Protein AF-A0A3T0KT95-F1 (afdb_monomer)

Foldseek 3Di:
DDDDDDDDDDDPPDPDDDPVVFWDDDPNFIWGQAPQPRDTHGLDPVFFDADPVPPPSRTDSHTPLSVLVVVVVVLPDPVCVVVVVVVVVVVVVVVVVVVVVVVCCVPDPVNVVVVVVVVVVCCVVCVVVVVVVVVVVVQQAAPEDPQLVVVQCVLLVCAALQQGHHQVRLCVSPVDGWDFAQQAASDHRYSLRTHTHRPSVSVSCPNPHNPRRADPVHPRHDPVSVVSNVCCNPPDSVVRDDPPDD

Secondary structure (DSSP, 8-state):
------------------GGGTEEEETTEEEEE-TTT--EEESSTTTEEE-TT-TTTSEEEEEHHHHHHHHHHHHH-GGGHHHHHHHHHHHHHHHHHHHHHHHHHHH-HHHHHHHHHHHHHHHHHTHHHHHHHHHHHHTT-----HHHHHHHHHHTTTB-TTT--BHHHHHHHHSS--EEEESSTT--SSGGGEEEE-HHHHHHHTTS-HHHHSSTTSTT--HHHHHHHHHHHHTGGGGTS-----

Organism: NCBI:txid228899

Solvent-accessible surface area (backbone atoms only — not comparable to full-atom values): 14298 Å² total; per-residue (Å²): 136,83,85,80,81,82,80,82,76,90,70,82,76,75,81,78,76,63,67,72,81,43,38,49,72,58,98,87,41,60,25,29,43,18,78,78,78,72,46,78,39,59,72,39,83,84,42,27,46,79,25,87,86,36,84,86,82,36,40,47,63,39,35,42,66,60,52,49,50,51,55,52,54,57,70,69,42,73,88,45,51,68,54,54,54,49,52,52,52,52,48,56,52,49,50,53,51,51,49,52,52,50,49,53,49,71,74,34,62,70,59,44,52,50,51,50,52,51,52,50,51,48,53,70,77,37,50,68,62,49,51,54,50,50,51,62,50,55,74,66,47,65,70,56,52,72,67,46,49,50,53,52,30,55,75,45,71,44,15,16,51,66,73,58,50,38,38,66,60,32,25,74,75,69,74,42,64,59,38,86,32,56,48,49,58,94,53,61,47,36,63,59,26,48,45,39,20,32,70,65,58,47,62,66,38,59,75,47,44,45,75,77,52,64,32,91,88,32,94,59,53,46,70,70,38,51,51,52,52,51,44,35,50,76,54,55,42,66,79,61,52,76,84,76,79,129

Nearest PDB structures (foldseek):
  7enh-assembly1_A  TM=5.361E-01  e=6.778E-03  Staphylococcus aureus
  8fmh-assembly1_B  TM=5.821E-01  e=1.406E-01  Pseudomonas syringae
  8fm1-assembly3_E  TM=5.834E-01  e=1.917E-01  Pseudomonas syringae
  8fm1-assembly5_J  TM=6.024E-01  e=2.169E-01  Pseudomonas syringae
  8fm1-assembly2_C  TM=5.345E-01  e=5.488E-01  Pseudomonas syringae

Sequence (246 aa):
MVIVCDIKTKKEKKFKFPYENNHKYICGVEHKLCSDCNEWLLMTDEFYYKNSANRVDGYNPYCKECTIRRSATYVRKPENWKRKLELKRMRKNRDKSNEYLRKRKAENEELREYIKEYNKNYRKNNKDKIKIYNNNRMQKNHDITTQEWNSCKSYFNHSCAYCGISEVEAKDLYGQNLHREHVIPEGRNDLKNCVPACRMCNSLKNRIPFNTWYNPNNPIFSEERYLMIYKWLRFDVKKFMKKKKK

pLDDT: mean 85.16, std 15.32, range [30.83, 98.44]

Radius of gyration: 24.59 Å; Cα contacts (8 Å, |Δi|>4): 229; chains: 1; bounding box: 94×50×59 Å

Mean predicted aligned error: 14.44 Å

InterPro domains:
  IPR002711 HNH endonuclease [PF01844] (160-206)
  IPR003615 HNH nuclease [SM00507] (147-203)
  IPR003615 HNH nuclease [cd00085] (156-205)

Structure (mmCIF, N/CA/C/O backbone):
data_AF-A0A3T0KT95-F1
#
_entry.id   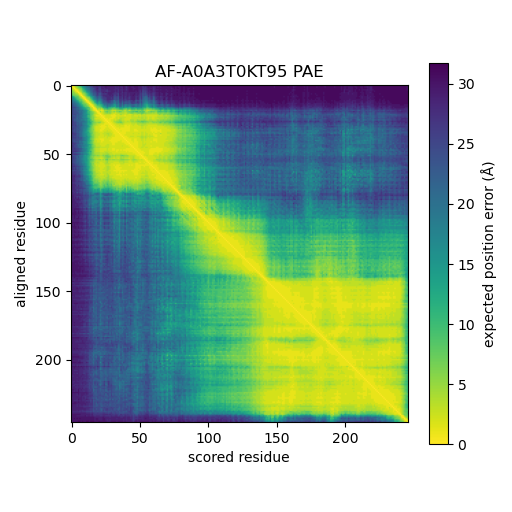AF-A0A3T0KT95-F1
#
loop_
_atom_site.group_PDB
_atom_site.id
_atom_site.type_symbol
_atom_site.label_atom_id
_atom_site.label_alt_id
_atom_site.label_comp_id
_atom_site.label_asym_id
_atom_site.label_entity_id
_atom_site.label_seq_id
_atom_site.pdbx_PDB_ins_code
_atom_site.Cartn_x
_atom_site.Cartn_y
_atom_site.Cartn_z
_atom_site.occupancy
_atom_site.B_iso_or_equiv
_atom_site.auth_seq_id
_atom_site.auth_comp_id
_atom_site.auth_asym_id
_atom_site.auth_atom_id
_atom_site.pdbx_PDB_model_num
ATOM 1 N N . MET A 1 1 ? 66.563 -21.132 12.196 1.00 37.19 1 MET A N 1
ATOM 2 C CA . MET A 1 1 ? 65.502 -21.284 11.176 1.00 37.19 1 MET A CA 1
ATOM 3 C C . MET A 1 1 ? 64.264 -20.567 11.686 1.00 37.19 1 MET A C 1
ATOM 5 O O . MET A 1 1 ? 63.595 -21.090 12.564 1.00 37.19 1 MET A O 1
ATOM 9 N N . VAL A 1 2 ? 64.018 -19.339 11.228 1.00 30.83 2 VAL A N 1
ATOM 10 C CA . VAL A 1 2 ? 62.797 -18.596 11.573 1.00 30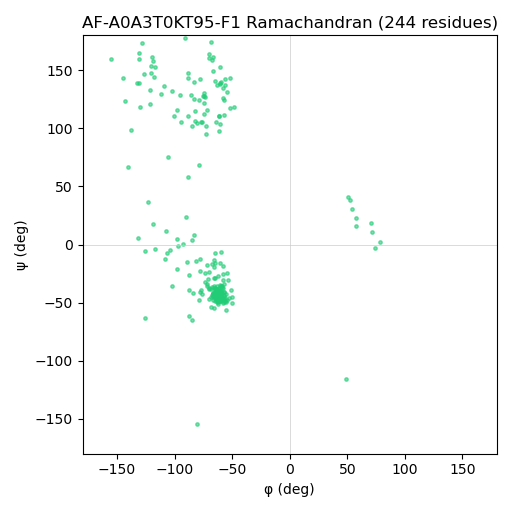.83 2 VAL A CA 1
ATOM 11 C C . VAL A 1 2 ? 61.854 -18.736 10.388 1.00 30.83 2 VAL A C 1
ATOM 13 O O . VAL A 1 2 ? 62.143 -18.240 9.303 1.00 30.83 2 VAL A O 1
ATOM 16 N N . ILE A 1 3 ? 60.771 -19.483 10.583 1.00 36.75 3 ILE A N 1
ATOM 17 C CA . ILE A 1 3 ? 59.693 -19.619 9.605 1.00 36.75 3 ILE A CA 1
ATOM 18 C C . ILE A 1 3 ? 58.883 -18.323 9.672 1.00 36.75 3 ILE A C 1
ATOM 20 O O . ILE A 1 3 ? 58.154 -18.090 10.634 1.00 36.75 3 ILE A O 1
ATOM 24 N N . VAL A 1 4 ? 59.038 -17.465 8.665 1.00 35.72 4 VAL A N 1
ATOM 25 C CA . VAL A 1 4 ? 58.174 -16.297 8.480 1.00 35.72 4 VAL A CA 1
ATOM 26 C C . VAL A 1 4 ? 56.913 -16.776 7.766 1.00 35.72 4 VAL A C 1
ATOM 28 O O . VAL A 1 4 ? 56.964 -17.287 6.650 1.00 35.72 4 VAL A O 1
ATOM 31 N N . CYS A 1 5 ? 55.783 -16.678 8.460 1.00 32.28 5 CYS A N 1
ATOM 32 C CA . CYS A 1 5 ? 54.467 -17.050 7.963 1.00 32.28 5 CYS A CA 1
ATOM 33 C C . CYS A 1 5 ? 53.879 -15.860 7.186 1.00 32.28 5 CYS A C 1
ATOM 35 O O . CYS A 1 5 ? 53.421 -14.891 7.792 1.00 32.28 5 CYS A O 1
ATOM 37 N N . ASP A 1 6 ? 53.915 -15.916 5.852 1.00 33.84 6 ASP A N 1
ATOM 38 C CA . ASP A 1 6 ? 53.315 -14.891 4.992 1.00 33.84 6 ASP A CA 1
ATOM 39 C C . ASP A 1 6 ? 51.789 -15.055 4.920 1.00 33.84 6 ASP A C 1
ATOM 41 O O . ASP A 1 6 ? 51.237 -15.933 4.248 1.00 33.84 6 ASP A O 1
ATOM 45 N N . ILE A 1 7 ? 51.087 -14.159 5.614 1.00 41.44 7 ILE A N 1
ATOM 46 C CA . ILE A 1 7 ? 49.633 -14.003 5.560 1.00 41.44 7 ILE A CA 1
ATOM 47 C C . ILE A 1 7 ? 49.268 -13.369 4.209 1.00 41.44 7 ILE A C 1
ATOM 49 O O . ILE A 1 7 ? 49.258 -12.147 4.049 1.00 41.44 7 ILE A O 1
ATOM 53 N N . LYS A 1 8 ? 48.927 -14.198 3.214 1.00 35.97 8 LYS A N 1
ATOM 54 C CA . LYS A 1 8 ? 48.345 -13.730 1.944 1.00 35.97 8 LYS A CA 1
ATOM 55 C C . LYS A 1 8 ? 46.982 -13.080 2.207 1.00 35.97 8 LYS A C 1
ATOM 57 O O . LYS A 1 8 ? 45.979 -13.750 2.458 1.00 35.97 8 LYS A O 1
ATOM 62 N N . THR A 1 9 ? 46.936 -11.752 2.148 1.00 39.34 9 THR A N 1
ATOM 63 C CA . THR A 1 9 ? 45.710 -10.965 2.294 1.00 39.34 9 THR A CA 1
ATOM 64 C C . THR A 1 9 ? 44.811 -11.121 1.061 1.00 39.34 9 THR A C 1
ATOM 66 O O . THR A 1 9 ? 45.133 -10.706 -0.049 1.00 39.34 9 THR A O 1
ATOM 69 N N . LYS A 1 10 ? 43.627 -11.708 1.267 1.00 42.75 10 LYS A N 1
ATOM 70 C CA . LYS A 1 10 ? 42.508 -11.726 0.311 1.00 42.75 10 LYS A CA 1
ATOM 71 C C . LYS A 1 10 ? 42.035 -10.294 0.016 1.00 42.75 10 LYS A C 1
ATOM 73 O O . LYS A 1 10 ? 41.218 -9.744 0.752 1.00 42.75 10 LYS A O 1
ATOM 78 N N . LYS A 1 11 ? 42.487 -9.708 -1.091 1.00 40.53 11 LYS A N 1
ATOM 79 C CA . LYS A 1 11 ? 41.783 -8.630 -1.807 1.00 40.53 11 LYS A CA 1
ATOM 80 C C . LYS A 1 11 ? 41.930 -8.839 -3.312 1.00 40.53 11 LYS A C 1
ATOM 82 O O . LYS A 1 11 ? 42.544 -8.042 -4.014 1.00 40.53 11 LYS A O 1
ATOM 87 N N . GLU A 1 12 ? 41.321 -9.906 -3.821 1.00 37.31 12 GLU A N 1
ATOM 88 C CA . GLU A 1 12 ? 40.965 -9.946 -5.237 1.00 37.31 12 GLU A CA 1
ATOM 89 C C . GLU A 1 12 ? 39.981 -8.798 -5.497 1.00 37.31 12 GLU A C 1
ATOM 91 O O . GLU A 1 12 ? 38.864 -8.757 -4.971 1.00 37.31 12 GLU A O 1
ATOM 96 N N . LYS A 1 13 ? 40.449 -7.790 -6.238 1.00 41.75 13 LYS A N 1
ATOM 97 C CA . LYS A 1 13 ? 39.637 -6.673 -6.717 1.00 41.75 13 LYS A CA 1
ATOM 98 C C . LYS A 1 13 ? 38.486 -7.265 -7.531 1.00 41.75 13 LYS A C 1
ATOM 100 O O . LYS A 1 13 ? 38.716 -7.792 -8.613 1.00 41.75 13 LYS A O 1
ATOM 105 N N . LYS A 1 14 ? 37.249 -7.171 -7.026 1.00 39.94 14 LYS A N 1
ATOM 106 C CA . LYS A 1 14 ? 36.047 -7.460 -7.823 1.00 39.94 14 LYS A CA 1
ATOM 107 C C . LYS A 1 14 ? 36.135 -6.639 -9.110 1.00 39.94 14 LYS A C 1
ATOM 109 O O . LYS A 1 14 ? 36.179 -5.410 -9.029 1.00 39.94 14 LYS A O 1
ATOM 114 N N . PHE A 1 15 ? 36.198 -7.311 -10.258 1.00 42.47 15 PHE A N 1
ATOM 115 C CA . PHE A 1 15 ? 36.119 -6.687 -11.577 1.00 42.47 15 PHE A CA 1
ATOM 116 C C . PHE A 1 15 ? 34.920 -5.726 -11.582 1.00 42.47 15 PHE A C 1
ATOM 118 O O . PHE A 1 15 ? 33.787 -6.138 -11.324 1.00 42.47 15 PHE A O 1
ATOM 125 N N . LYS A 1 16 ? 35.169 -4.427 -11.781 1.00 53.88 16 LYS A N 1
ATOM 126 C CA . LYS A 1 16 ? 34.092 -3.452 -11.965 1.00 53.88 16 LYS A CA 1
ATOM 127 C C . LYS A 1 16 ? 33.547 -3.674 -13.370 1.00 53.88 16 LYS A C 1
ATOM 129 O O . LYS A 1 16 ? 34.268 -3.451 -14.336 1.00 53.88 16 LYS A O 1
ATOM 134 N N . PHE A 1 17 ? 32.312 -4.152 -13.472 1.00 59.00 17 PHE A N 1
ATOM 135 C CA . PHE A 1 17 ? 31.610 -4.188 -14.751 1.00 59.00 17 PHE A CA 1
ATOM 136 C C . PHE A 1 17 ? 31.479 -2.752 -15.303 1.00 59.00 17 PHE A C 1
ATOM 138 O O . PHE A 1 17 ? 31.249 -1.840 -14.500 1.00 59.00 17 PHE A O 1
ATOM 145 N N . PRO A 1 18 ? 31.646 -2.542 -16.622 1.00 76.12 18 PRO A N 1
ATOM 146 C CA . PRO A 1 18 ? 31.421 -1.251 -17.276 1.00 76.12 18 PRO A CA 1
ATOM 147 C C . PRO A 1 18 ? 30.040 -0.665 -16.946 1.00 76.12 18 PRO A C 1
ATOM 149 O O . PRO A 1 18 ? 29.068 -1.415 -16.817 1.00 76.12 18 PRO A O 1
ATOM 152 N N . TYR A 1 19 ? 29.955 0.661 -16.798 1.00 79.12 19 TYR A N 1
ATOM 153 C CA . TYR A 1 19 ? 28.707 1.372 -16.467 1.00 79.12 19 TYR A CA 1
ATOM 154 C C . TYR A 1 19 ? 27.637 1.147 -17.543 1.00 79.12 19 TYR A C 1
ATOM 156 O O . TYR A 1 19 ? 26.456 0.979 -17.253 1.00 79.12 19 TYR A O 1
ATOM 164 N N . GLU A 1 20 ? 28.087 1.045 -18.787 1.00 82.19 20 GLU A N 1
ATOM 165 C CA . GLU A 1 20 ? 27.304 0.873 -20.005 1.00 82.19 20 GLU A CA 1
ATOM 166 C C . GLU A 1 20 ? 26.578 -0.481 -20.053 1.00 82.19 20 GLU A C 1
ATOM 168 O O . GLU A 1 20 ? 25.589 -0.640 -20.766 1.00 82.19 20 GLU A O 1
ATOM 173 N N . ASN A 1 21 ? 27.017 -1.466 -19.262 1.00 84.25 21 ASN A N 1
ATOM 174 C CA . ASN A 1 21 ? 26.390 -2.789 -19.236 1.00 84.25 21 ASN A CA 1
ATOM 175 C C . ASN A 1 21 ? 25.039 -2.790 -18.517 1.00 84.25 21 ASN A C 1
ATOM 177 O O . ASN A 1 21 ? 24.215 -3.676 -18.741 1.00 84.25 21 ASN A O 1
ATOM 181 N N . ASN A 1 22 ? 24.821 -1.837 -17.613 1.00 88.00 22 ASN A N 1
ATOM 182 C CA . ASN A 1 22 ? 23.596 -1.742 -16.829 1.00 88.00 22 ASN A CA 1
ATOM 183 C C . ASN A 1 22 ? 22.988 -0.337 -16.808 1.00 88.00 22 ASN A C 1
ATOM 185 O O . ASN A 1 22 ? 21.980 -0.164 -16.127 1.00 88.00 22 ASN A O 1
ATOM 189 N N . HIS A 1 23 ? 23.531 0.616 -17.570 1.00 93.56 23 HIS A N 1
ATOM 190 C CA . HIS A 1 23 ? 22.981 1.959 -17.755 1.00 93.56 23 HIS A CA 1
ATOM 191 C C . HIS A 1 23 ? 22.955 2.338 -19.236 1.00 93.56 23 HIS A C 1
ATOM 193 O O . HIS A 1 23 ? 23.900 2.058 -19.970 1.00 93.56 23 HIS A O 1
ATOM 199 N N . LYS A 1 24 ? 21.874 2.983 -19.685 1.00 92.31 24 LYS A N 1
ATOM 200 C CA . LYS A 1 24 ? 21.757 3.515 -21.051 1.00 92.31 24 LYS A CA 1
ATOM 201 C C . LYS A 1 24 ? 20.765 4.669 -21.126 1.00 92.31 24 LYS A C 1
ATOM 203 O O . LYS A 1 24 ? 19.860 4.763 -20.301 1.00 92.31 24 LYS A O 1
ATOM 208 N N . TYR A 1 25 ? 20.875 5.493 -22.163 1.00 90.44 25 TYR A N 1
ATOM 209 C CA . TYR A 1 25 ? 19.890 6.533 -22.461 1.00 90.44 25 TYR A CA 1
ATOM 210 C C . TYR A 1 25 ? 18.870 6.033 -23.487 1.00 90.44 25 TYR A C 1
ATOM 212 O O . TYR A 1 25 ? 19.239 5.540 -24.550 1.00 90.44 25 TYR A O 1
ATOM 220 N N . ILE A 1 26 ? 17.582 6.180 -23.179 1.00 84.31 26 ILE A N 1
ATOM 221 C CA . ILE A 1 26 ? 16.471 5.919 -24.104 1.00 84.31 26 ILE A CA 1
ATOM 222 C C . ILE A 1 26 ? 15.685 7.221 -24.214 1.00 84.31 26 ILE A C 1
ATOM 224 O O . ILE A 1 26 ? 15.231 7.750 -23.200 1.00 84.31 26 ILE A O 1
ATOM 228 N N . CYS A 1 27 ? 15.572 7.767 -25.428 1.00 81.56 27 CYS A N 1
ATOM 229 C CA . CYS A 1 27 ? 14.906 9.053 -25.681 1.00 81.56 27 CYS A CA 1
ATOM 230 C C . CYS A 1 27 ? 15.436 10.201 -24.793 1.00 81.56 27 CYS A C 1
ATOM 232 O O . CYS A 1 27 ? 14.670 11.029 -24.314 1.00 81.56 27 CYS A O 1
ATOM 234 N N . GLY A 1 28 ? 16.750 10.223 -24.539 1.00 83.44 28 GLY A N 1
ATOM 235 C CA . GLY A 1 28 ? 17.401 11.246 -23.711 1.00 83.44 28 GLY A CA 1
ATOM 236 C C . GLY A 1 28 ? 17.241 11.060 -22.199 1.00 83.44 28 GLY A C 1
ATOM 237 O O . GLY A 1 28 ? 17.760 11.872 -21.440 1.00 83.44 28 GLY A O 1
ATOM 238 N N . VAL A 1 29 ? 16.576 9.994 -21.743 1.00 89.38 29 VAL A N 1
ATOM 239 C CA . VAL A 1 29 ? 16.392 9.708 -20.315 1.00 89.38 29 VAL A CA 1
ATOM 240 C C . VAL A 1 29 ? 17.218 8.499 -19.895 1.00 89.38 29 VAL A C 1
ATOM 242 O O . VAL A 1 29 ? 17.257 7.479 -20.588 1.00 89.38 29 VAL A O 1
ATOM 245 N N . GLU A 1 30 ? 17.878 8.605 -18.746 1.00 93.56 30 GLU A N 1
ATOM 246 C CA . GLU A 1 30 ? 18.738 7.554 -18.211 1.00 93.56 30 GLU A CA 1
ATOM 247 C C . GLU A 1 30 ? 17.919 6.390 -17.630 1.00 93.56 30 GLU A C 1
ATOM 249 O O . GLU A 1 30 ? 17.025 6.562 -16.794 1.00 93.56 30 GLU A O 1
ATOM 254 N N . HIS A 1 31 ? 18.240 5.185 -18.087 1.00 94.81 31 HIS A N 1
ATOM 255 C CA . HIS A 1 31 ? 17.639 3.930 -17.668 1.00 94.81 31 HIS A CA 1
ATOM 256 C C . HIS A 1 31 ? 18.707 3.013 -17.088 1.00 94.81 31 HIS A C 1
ATOM 258 O O . HIS A 1 31 ? 19.844 2.983 -17.556 1.00 94.81 31 HIS A O 1
ATOM 264 N N . LYS A 1 32 ? 18.301 2.207 -16.112 1.00 94.38 32 LYS A N 1
ATOM 265 C CA . LYS A 1 32 ? 19.117 1.192 -15.463 1.00 94.38 32 LYS A CA 1
ATOM 266 C C . LYS A 1 32 ? 18.514 -0.193 -15.690 1.00 94.38 32 LYS A C 1
ATOM 268 O O . LYS A 1 32 ? 17.295 -0.348 -15.721 1.00 94.38 32 LYS A O 1
ATOM 273 N N . LEU A 1 33 ? 19.359 -1.206 -15.844 1.00 95.25 33 LEU A N 1
ATOM 274 C CA . LEU A 1 33 ? 18.948 -2.604 -15.948 1.00 95.25 33 LEU A CA 1
ATOM 275 C C . LEU A 1 33 ? 18.731 -3.190 -14.550 1.00 95.25 33 LEU A C 1
ATOM 277 O O . LEU A 1 33 ? 19.616 -3.145 -13.694 1.00 95.25 33 LEU A O 1
ATOM 281 N N . CYS A 1 34 ? 17.554 -3.754 -14.295 1.00 95.19 34 CYS A N 1
ATOM 282 C CA . CYS A 1 34 ? 17.289 -4.487 -13.060 1.00 95.19 34 CYS A CA 1
ATOM 283 C C . CYS A 1 34 ? 17.976 -5.862 -13.076 1.00 95.19 34 CYS A C 1
ATOM 285 O O . CYS A 1 34 ? 17.632 -6.701 -13.899 1.00 95.19 34 CYS A O 1
ATOM 287 N N . SER A 1 35 ? 18.845 -6.152 -12.103 1.00 93.31 35 SER A N 1
ATOM 288 C CA . SER A 1 35 ? 19.554 -7.444 -12.002 1.00 93.31 35 SER A CA 1
ATOM 289 C C . SER A 1 35 ? 18.662 -8.662 -11.725 1.00 93.31 35 SER A C 1
ATOM 291 O O . SER A 1 35 ? 19.134 -9.791 -11.791 1.00 93.31 35 SER A O 1
ATOM 293 N N . ASP A 1 36 ? 17.405 -8.440 -11.331 1.00 91.44 36 ASP A N 1
ATOM 294 C CA . ASP A 1 36 ? 16.480 -9.506 -10.926 1.00 91.44 36 ASP A CA 1
ATOM 295 C C . ASP A 1 36 ? 15.458 -9.859 -12.017 1.00 91.44 36 ASP A C 1
ATOM 297 O O . ASP A 1 36 ? 15.021 -11.005 -12.089 1.00 91.44 36 ASP A O 1
ATOM 301 N N . CYS A 1 37 ? 14.993 -8.877 -12.796 1.00 92.12 37 CYS A N 1
ATOM 302 C CA . CYS A 1 37 ? 14.003 -9.094 -13.862 1.00 92.12 37 CYS A CA 1
ATOM 303 C C . CYS A 1 37 ? 14.530 -8.762 -15.258 1.00 92.12 37 CYS A C 1
ATOM 305 O O . CYS A 1 37 ? 13.815 -8.994 -16.218 1.00 92.12 37 CYS A O 1
ATOM 307 N N . ASN A 1 38 ? 15.756 -8.243 -15.370 1.00 92.75 38 ASN A N 1
ATOM 308 C CA . ASN A 1 38 ? 16.403 -7.863 -16.626 1.00 92.75 38 ASN A CA 1
ATOM 309 C C . ASN A 1 38 ? 15.632 -6.823 -17.460 1.00 92.75 38 ASN A C 1
ATOM 311 O O . ASN A 1 38 ? 15.870 -6.683 -18.655 1.00 92.75 38 ASN A O 1
ATOM 315 N N . GLU A 1 39 ? 14.763 -6.043 -16.813 1.00 93.44 39 GLU A N 1
ATOM 316 C CA . GLU A 1 39 ? 14.052 -4.922 -17.433 1.00 93.44 39 GLU A CA 1
ATOM 317 C C . GLU A 1 39 ? 14.853 -3.620 -17.331 1.00 93.44 39 GLU A C 1
ATOM 319 O O . GLU A 1 39 ? 15.487 -3.347 -16.303 1.00 93.44 39 GLU A O 1
ATOM 324 N N . TRP A 1 40 ? 14.782 -2.801 -18.384 1.00 94.19 40 TRP A N 1
ATOM 325 C CA . TRP A 1 40 ? 15.350 -1.452 -18.424 1.00 94.19 40 TRP A CA 1
ATOM 326 C C . TRP A 1 40 ? 14.330 -0.441 -17.903 1.00 94.19 40 TRP A C 1
ATOM 328 O O . TRP A 1 40 ? 13.329 -0.165 -18.558 1.00 94.19 40 TRP A O 1
ATOM 338 N N . LEU A 1 41 ? 14.589 0.128 -16.728 1.00 93.25 41 LEU A N 1
ATOM 339 C CA . LEU A 1 41 ? 13.674 1.038 -16.040 1.00 93.25 41 LEU A CA 1
ATOM 340 C C . LEU A 1 41 ? 14.332 2.395 -15.823 1.00 93.25 41 LEU A C 1
ATOM 342 O O . LEU A 1 41 ? 15.552 2.484 -15.705 1.00 93.25 41 LEU A O 1
ATOM 346 N N . LEU A 1 42 ? 13.526 3.450 -15.725 1.00 94.50 42 LEU A N 1
ATOM 347 C CA . LEU A 1 42 ? 14.018 4.796 -15.433 1.00 94.50 42 LEU A CA 1
ATOM 348 C C . LEU A 1 42 ? 14.852 4.801 -14.146 1.00 94.50 42 LEU A C 1
ATOM 350 O O . LEU A 1 42 ? 14.414 4.279 -13.115 1.00 94.50 42 LEU A O 1
ATOM 354 N N . MET A 1 43 ? 16.046 5.402 -14.187 1.00 93.38 43 MET A N 1
ATOM 355 C CA . MET A 1 43 ? 16.936 5.462 -13.024 1.00 93.38 43 MET A CA 1
ATOM 356 C C . MET A 1 43 ? 16.496 6.554 -12.039 1.00 93.38 43 MET A C 1
ATOM 358 O O . MET A 1 43 ? 17.148 7.578 -11.852 1.00 93.38 43 MET A O 1
ATOM 362 N N . THR A 1 44 ? 15.350 6.340 -11.398 1.00 92.81 44 THR A N 1
ATOM 363 C CA . THR A 1 44 ? 14.752 7.301 -10.470 1.00 92.81 44 THR A CA 1
ATOM 364 C C . THR A 1 44 ? 14.344 6.646 -9.157 1.00 92.81 44 THR A C 1
ATOM 366 O O . THR A 1 44 ? 14.171 5.427 -9.045 1.00 92.81 44 THR A O 1
ATOM 369 N N . ASP A 1 45 ? 14.090 7.498 -8.164 1.00 90.44 45 ASP A N 1
ATOM 370 C CA . ASP A 1 45 ? 13.473 7.135 -6.889 1.00 90.44 45 ASP A CA 1
ATOM 371 C C . ASP A 1 45 ? 12.074 6.522 -7.041 1.00 90.44 45 ASP A C 1
ATOM 373 O O . ASP A 1 45 ? 11.507 6.078 -6.046 1.00 90.44 45 ASP A O 1
ATOM 377 N N . GLU A 1 46 ? 11.483 6.481 -8.233 1.00 89.44 46 GLU A N 1
ATOM 378 C CA . GLU A 1 46 ? 10.236 5.765 -8.489 1.00 89.44 46 GLU A CA 1
ATOM 379 C C . GLU A 1 46 ? 10.485 4.259 -8.643 1.00 89.44 46 GLU A C 1
ATOM 381 O O . GLU A 1 46 ? 9.850 3.462 -7.947 1.00 89.44 46 GLU A O 1
ATOM 386 N N . PHE A 1 47 ? 11.480 3.876 -9.452 1.00 92.56 47 PHE A N 1
ATOM 387 C CA . PHE A 1 47 ? 11.746 2.484 -9.837 1.00 92.56 47 PHE A CA 1
ATOM 388 C C . PHE A 1 47 ? 12.840 1.801 -9.014 1.00 92.56 47 PHE A C 1
ATOM 390 O O . PHE A 1 47 ? 12.833 0.572 -8.909 1.00 92.56 47 PHE A O 1
ATOM 397 N N . TYR A 1 48 ? 13.735 2.556 -8.366 1.00 95.81 48 TYR A N 1
ATOM 398 C CA . TYR A 1 48 ? 14.839 2.012 -7.568 1.00 95.81 48 TYR A CA 1
ATOM 399 C C . TYR A 1 48 ? 14.866 2.574 -6.142 1.00 95.81 48 TYR A C 1
ATOM 401 O O . TYR A 1 48 ? 14.487 3.712 -5.875 1.00 95.81 48 TYR A O 1
ATOM 409 N N . TYR A 1 49 ? 15.294 1.753 -5.179 1.00 94.50 49 TYR A N 1
ATOM 410 C CA . TYR A 1 49 ? 15.600 2.231 -3.826 1.00 94.50 49 TYR A CA 1
ATOM 411 C C . TYR A 1 49 ? 17.018 2.796 -3.781 1.00 94.50 49 TYR A C 1
ATOM 413 O O . TYR A 1 49 ? 17.931 2.178 -4.334 1.00 94.50 49 TYR A O 1
ATOM 421 N N . LYS A 1 50 ? 17.210 3.912 -3.068 1.00 94.38 50 LYS A N 1
ATOM 422 C CA . LYS A 1 50 ? 18.549 4.437 -2.783 1.00 94.38 50 LYS A CA 1
ATOM 423 C C . LYS A 1 50 ? 19.366 3.427 -1.990 1.00 94.38 50 LYS A C 1
ATOM 425 O O . LYS A 1 50 ? 18.875 2.809 -1.045 1.00 94.38 50 LYS A O 1
ATOM 430 N N . ASN A 1 51 ? 20.626 3.309 -2.365 1.00 93.00 51 ASN A N 1
ATOM 431 C CA . ASN A 1 51 ? 21.617 2.482 -1.716 1.00 93.00 51 ASN A CA 1
ATOM 432 C C . ASN A 1 51 ? 22.932 3.253 -1.633 1.00 93.00 51 ASN A C 1
ATOM 434 O O . ASN A 1 51 ? 23.713 3.275 -2.579 1.00 93.00 51 ASN A O 1
ATOM 438 N N . SER A 1 52 ? 23.193 3.842 -0.468 1.00 89.88 52 SER A N 1
ATOM 439 C CA . SER A 1 52 ? 24.422 4.595 -0.204 1.00 89.88 52 SER A CA 1
ATOM 440 C C . SER A 1 52 ? 25.691 3.736 -0.243 1.00 89.88 52 SER A C 1
ATOM 442 O O . SER A 1 52 ? 26.789 4.278 -0.348 1.00 89.88 52 SER A O 1
ATOM 444 N N . ALA A 1 53 ? 25.570 2.405 -0.181 1.00 89.62 53 ALA A N 1
ATOM 445 C CA . ALA A 1 53 ? 26.702 1.507 -0.379 1.00 89.62 53 ALA A CA 1
ATOM 446 C C . ALA A 1 53 ? 27.067 1.343 -1.866 1.00 89.62 53 ALA A C 1
ATOM 448 O O . ALA A 1 53 ? 28.214 1.011 -2.171 1.00 89.62 53 ALA A O 1
ATOM 449 N N . ASN A 1 54 ? 26.132 1.593 -2.794 1.00 87.44 54 ASN A N 1
ATOM 450 C CA . ASN A 1 54 ? 26.437 1.646 -4.219 1.00 87.44 54 ASN A CA 1
ATOM 451 C C . ASN A 1 54 ? 27.037 3.017 -4.565 1.00 87.44 54 ASN A C 1
ATOM 453 O O . ASN A 1 54 ? 26.330 4.014 -4.666 1.00 87.44 54 ASN A O 1
ATOM 457 N N . ARG A 1 55 ? 28.357 3.050 -4.766 1.00 86.75 55 ARG A N 1
ATOM 458 C CA . ARG A 1 55 ? 29.111 4.277 -5.078 1.00 86.75 55 ARG A CA 1
ATOM 459 C C . ARG A 1 55 ? 29.125 4.649 -6.565 1.00 86.75 55 ARG A C 1
ATOM 461 O O . ARG A 1 55 ? 29.844 5.570 -6.926 1.00 86.75 55 ARG A O 1
ATOM 468 N N . VAL A 1 56 ? 28.419 3.900 -7.410 1.00 86.75 56 VAL A N 1
ATOM 469 C CA . VAL A 1 56 ? 28.329 4.169 -8.850 1.00 86.75 56 VAL A CA 1
ATOM 470 C C . VAL A 1 56 ? 27.181 5.137 -9.115 1.00 86.75 56 VAL A C 1
ATOM 472 O O . VAL A 1 56 ? 27.405 6.256 -9.549 1.00 86.75 56 VAL A O 1
ATOM 475 N N . ASP A 1 57 ? 25.966 4.720 -8.767 1.00 89.88 57 ASP A N 1
ATOM 476 C CA . ASP A 1 57 ? 24.728 5.438 -9.096 1.00 89.88 57 ASP A CA 1
ATOM 477 C C . ASP A 1 57 ? 23.855 5.745 -7.863 1.00 89.88 57 ASP A C 1
ATOM 479 O O . ASP A 1 57 ? 22.836 6.425 -7.960 1.00 89.88 57 ASP A O 1
ATOM 483 N N . GLY A 1 58 ? 24.232 5.250 -6.678 1.00 92.75 58 GLY A N 1
ATOM 484 C CA . GLY A 1 58 ? 23.476 5.474 -5.445 1.00 92.75 58 GLY A CA 1
ATOM 485 C C . GLY A 1 58 ? 22.143 4.723 -5.353 1.00 92.75 58 GLY A C 1
ATOM 486 O O . GLY A 1 58 ? 21.376 4.983 -4.424 1.00 92.75 58 GLY A O 1
ATOM 487 N N . TYR A 1 59 ? 21.861 3.780 -6.254 1.00 95.00 59 TYR A N 1
ATOM 488 C CA . TYR A 1 59 ? 20.651 2.959 -6.301 1.00 95.00 59 TYR A CA 1
ATOM 489 C C . TYR A 1 59 ? 20.949 1.465 -6.152 1.00 95.00 59 TYR A C 1
ATOM 491 O O . TYR A 1 59 ? 22.041 0.967 -6.424 1.00 95.00 59 TYR A O 1
ATOM 499 N N . ASN A 1 60 ? 19.944 0.695 -5.741 1.00 93.94 60 ASN A N 1
ATOM 500 C CA . ASN A 1 60 ? 20.031 -0.764 -5.768 1.00 93.94 60 ASN A CA 1
ATOM 501 C C . ASN A 1 60 ? 20.237 -1.307 -7.197 1.00 93.94 60 ASN A C 1
ATOM 503 O O . ASN A 1 60 ? 19.806 -0.677 -8.162 1.00 93.94 60 ASN A O 1
ATOM 507 N N . PRO A 1 61 ? 20.872 -2.487 -7.349 1.00 93.56 61 PRO A N 1
ATOM 508 C CA . PRO A 1 61 ? 21.039 -3.128 -8.657 1.00 93.56 61 PRO A CA 1
ATOM 509 C C . PRO A 1 61 ? 19.724 -3.702 -9.211 1.00 93.56 61 PRO A C 1
ATOM 511 O O . PRO A 1 61 ? 19.599 -3.934 -10.406 1.00 93.56 61 PRO A O 1
ATOM 514 N N . TYR A 1 62 ? 18.725 -3.894 -8.354 1.00 94.38 62 TYR A N 1
ATOM 515 C CA . TYR A 1 62 ? 17.401 -4.396 -8.699 1.00 94.38 62 TYR A CA 1
ATOM 516 C C . TYR A 1 62 ? 16.324 -3.350 -8.408 1.00 94.38 62 TYR A C 1
ATOM 518 O O . TYR A 1 62 ? 16.460 -2.520 -7.502 1.00 94.38 62 TYR A O 1
ATOM 526 N N . CYS A 1 63 ? 15.228 -3.422 -9.156 1.00 95.31 63 CYS A N 1
ATOM 527 C CA . CYS A 1 63 ? 14.109 -2.506 -9.022 1.00 95.31 63 CYS A CA 1
ATOM 528 C C . CYS A 1 63 ? 13.329 -2.734 -7.717 1.00 95.31 63 CYS A C 1
ATOM 530 O O . CYS A 1 63 ? 13.426 -3.771 -7.037 1.00 95.31 63 CYS A O 1
ATOM 532 N N . LYS A 1 64 ? 12.514 -1.743 -7.356 1.00 93.75 64 LYS A N 1
ATOM 533 C CA . LYS A 1 64 ? 11.628 -1.822 -6.193 1.00 93.75 64 LYS A CA 1
ATOM 534 C C . LYS A 1 64 ? 10.656 -2.984 -6.302 1.00 93.75 64 LYS A C 1
ATOM 536 O O . LYS A 1 64 ? 10.468 -3.689 -5.318 1.00 93.75 64 LYS A O 1
ATOM 541 N N . GLU A 1 6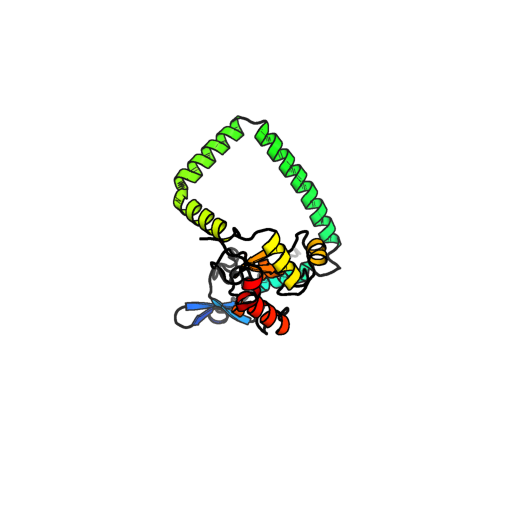5 ? 10.088 -3.223 -7.479 1.00 89.69 65 GLU A N 1
ATOM 542 C CA . GLU A 1 65 ? 9.125 -4.305 -7.688 1.00 89.69 65 GLU A CA 1
ATOM 543 C C . GLU A 1 65 ? 9.726 -5.675 -7.349 1.00 89.69 65 GLU A C 1
ATOM 545 O O . GLU A 1 65 ? 9.152 -6.431 -6.562 1.00 89.69 65 GLU A O 1
ATOM 550 N N . CYS A 1 66 ? 10.939 -5.961 -7.825 1.00 93.06 66 CYS A N 1
ATOM 551 C CA . CYS A 1 66 ? 11.659 -7.188 -7.488 1.00 93.06 66 CYS A CA 1
ATOM 552 C C . CYS A 1 66 ? 11.998 -7.295 -5.995 1.00 93.06 66 CYS A C 1
ATOM 554 O O . CYS A 1 66 ? 11.917 -8.383 -5.416 1.00 93.06 66 CYS A O 1
ATOM 556 N N . THR A 1 67 ? 12.315 -6.171 -5.344 1.00 91.19 67 THR A N 1
ATOM 557 C CA . THR A 1 67 ? 12.513 -6.119 -3.886 1.00 91.19 67 THR A CA 1
ATOM 558 C C . THR A 1 67 ? 11.231 -6.513 -3.147 1.00 91.19 67 THR A C 1
ATOM 560 O O . THR A 1 67 ? 11.256 -7.347 -2.237 1.00 91.19 67 THR A O 1
ATOM 563 N N . ILE A 1 68 ? 10.092 -5.946 -3.556 1.00 84.31 68 ILE A N 1
ATOM 564 C CA . ILE A 1 68 ? 8.792 -6.214 -2.937 1.00 84.31 68 ILE A CA 1
ATOM 565 C C . ILE A 1 68 ? 8.380 -7.670 -3.190 1.00 84.31 68 ILE A C 1
ATOM 567 O O . ILE A 1 68 ? 7.983 -8.357 -2.250 1.00 84.31 68 ILE A O 1
ATOM 571 N N . ARG A 1 69 ? 8.551 -8.183 -4.416 1.00 84.88 69 ARG A N 1
ATOM 572 C CA . ARG A 1 69 ? 8.280 -9.585 -4.777 1.00 84.88 69 ARG A CA 1
ATOM 573 C C . ARG A 1 69 ? 9.067 -10.563 -3.906 1.00 84.88 69 ARG A C 1
ATOM 575 O O . ARG A 1 69 ? 8.472 -11.477 -3.340 1.00 84.88 69 ARG A O 1
ATOM 582 N N . ARG A 1 70 ? 10.375 -10.350 -3.714 1.00 84.44 70 ARG A N 1
ATOM 583 C CA . ARG A 1 70 ? 11.191 -11.180 -2.805 1.00 84.44 70 ARG A CA 1
ATOM 584 C C . ARG A 1 70 ? 10.676 -11.142 -1.372 1.00 84.44 70 ARG A C 1
ATOM 586 O O . ARG A 1 70 ? 10.559 -12.191 -0.741 1.00 84.44 70 ARG A O 1
ATOM 593 N N . SER A 1 71 ? 10.331 -9.956 -0.873 1.00 78.88 71 SER A N 1
ATOM 594 C CA . SER A 1 71 ? 9.742 -9.808 0.461 1.00 78.88 71 SER A CA 1
ATOM 595 C C . SER A 1 71 ? 8.424 -10.584 0.585 1.00 78.88 71 SER A C 1
ATOM 597 O O . SER A 1 71 ? 8.211 -11.290 1.572 1.00 78.88 71 SER A O 1
ATOM 599 N N . ALA A 1 72 ? 7.579 -10.534 -0.447 1.00 77.06 72 ALA A N 1
ATOM 600 C CA . ALA A 1 72 ? 6.314 -11.256 -0.505 1.00 77.06 72 ALA A CA 1
ATOM 601 C C . ALA A 1 72 ? 6.503 -12.775 -0.454 1.00 77.06 72 ALA A C 1
ATOM 603 O O . ALA A 1 72 ? 5.866 -13.452 0.355 1.00 77.06 72 ALA A O 1
ATOM 604 N N . THR A 1 73 ? 7.398 -13.305 -1.290 1.00 80.69 73 THR A N 1
ATOM 605 C CA . THR A 1 73 ? 7.706 -14.738 -1.340 1.00 80.69 73 THR A CA 1
ATOM 606 C C . THR A 1 73 ? 8.309 -15.216 -0.026 1.00 80.69 73 THR A C 1
ATOM 608 O O . THR A 1 73 ? 7.893 -16.245 0.496 1.00 80.69 73 THR A O 1
ATOM 611 N N . TYR A 1 74 ? 9.226 -14.442 0.562 1.00 73.62 74 TYR A N 1
ATOM 612 C CA . TYR A 1 74 ? 9.830 -14.761 1.854 1.00 73.62 74 TYR A CA 1
ATOM 613 C C . TYR A 1 74 ? 8.774 -14.920 2.958 1.00 73.62 74 TYR A C 1
ATOM 615 O O . TYR A 1 74 ? 8.805 -15.889 3.709 1.00 73.62 74 TYR A O 1
ATOM 623 N N . VAL A 1 75 ? 7.783 -14.028 3.027 1.00 66.50 75 VAL A N 1
ATOM 624 C CA . VAL A 1 75 ? 6.714 -14.111 4.039 1.00 66.50 75 VAL A CA 1
ATOM 625 C C . VAL A 1 75 ? 5.825 -15.353 3.869 1.00 66.50 75 VAL A C 1
ATOM 627 O O . VAL A 1 75 ? 5.297 -15.849 4.861 1.00 66.50 75 VAL A O 1
ATOM 630 N N . ARG A 1 76 ? 5.661 -15.870 2.645 1.00 68.50 76 ARG A N 1
ATOM 631 C CA . ARG A 1 76 ? 4.771 -17.008 2.343 1.00 68.50 76 ARG A CA 1
ATOM 632 C C . ARG A 1 76 ? 5.374 -18.383 2.645 1.00 68.50 76 ARG A C 1
ATOM 634 O O . ARG A 1 76 ? 4.630 -19.357 2.681 1.00 68.50 76 ARG A O 1
ATOM 641 N N . LYS A 1 77 ? 6.689 -18.487 2.858 1.00 74.69 77 LYS A N 1
ATOM 642 C CA . LYS A 1 77 ? 7.346 -19.780 3.099 1.00 74.69 77 LYS A CA 1
ATOM 643 C C . LYS A 1 77 ? 7.045 -20.331 4.510 1.00 74.69 77 LYS A C 1
ATOM 645 O O . LYS A 1 77 ? 7.320 -19.626 5.486 1.00 74.69 77 LYS A O 1
ATOM 650 N N . PRO A 1 78 ? 6.562 -21.583 4.652 1.00 63.62 78 PRO A N 1
ATOM 651 C CA . PRO A 1 78 ? 6.222 -22.186 5.950 1.00 63.62 78 PRO A CA 1
ATOM 652 C C . PRO A 1 78 ? 7.403 -22.280 6.929 1.00 63.62 78 PRO A C 1
ATOM 654 O O . PRO A 1 78 ? 7.241 -22.046 8.127 1.00 63.62 78 PRO A O 1
ATOM 657 N N . GLU A 1 79 ? 8.613 -22.532 6.418 1.00 69.62 79 GLU A N 1
ATOM 658 C CA . GLU A 1 79 ? 9.866 -22.606 7.193 1.00 69.62 79 GLU A CA 1
ATOM 659 C C . GLU A 1 79 ? 10.194 -21.316 7.977 1.00 69.62 79 GLU A C 1
ATOM 661 O O . GLU A 1 79 ? 10.916 -21.347 8.974 1.00 69.62 79 GLU A O 1
ATOM 666 N N . ASN A 1 80 ? 9.580 -20.184 7.610 1.00 71.69 80 ASN A N 1
ATOM 667 C CA . ASN A 1 80 ? 9.734 -18.902 8.300 1.00 71.69 80 ASN A CA 1
ATOM 668 C C . ASN A 1 80 ? 8.826 -18.743 9.540 1.00 71.69 80 ASN A C 1
ATOM 670 O O . ASN A 1 80 ? 8.792 -17.671 10.153 1.00 71.69 80 ASN A O 1
ATOM 674 N N . TRP A 1 81 ? 8.135 -19.804 9.975 1.00 63.91 81 TRP A N 1
ATOM 675 C CA . TRP A 1 81 ? 7.354 -19.863 11.222 1.00 63.91 81 TRP A CA 1
ATOM 676 C C . TRP A 1 81 ? 8.138 -19.377 12.457 1.00 63.91 81 TRP A C 1
ATOM 678 O O . TRP A 1 81 ? 7.631 -18.556 13.228 1.00 63.91 81 TRP A O 1
ATOM 688 N N . LYS A 1 82 ? 9.402 -19.807 12.617 1.00 68.69 82 LYS A N 1
ATOM 689 C CA . LYS A 1 82 ? 10.265 -19.380 13.737 1.00 68.69 82 LYS A CA 1
ATOM 690 C C . LYS A 1 82 ? 10.446 -17.859 13.746 1.00 68.69 82 LYS A C 1
ATOM 692 O O . LYS A 1 82 ? 10.383 -17.225 14.799 1.00 68.69 82 LYS A O 1
ATOM 697 N N . ARG A 1 83 ? 10.556 -17.256 12.560 1.00 67.75 83 ARG A N 1
ATOM 698 C CA . ARG A 1 83 ? 10.645 -15.805 12.386 1.00 67.75 83 ARG A CA 1
ATOM 699 C C . ARG A 1 83 ? 9.313 -15.096 12.628 1.00 67.75 83 ARG A C 1
ATOM 701 O O . ARG A 1 83 ? 9.307 -13.990 13.158 1.00 67.75 83 ARG A O 1
ATOM 708 N N . LYS A 1 84 ? 8.170 -15.721 12.323 1.00 69.50 84 LYS A N 1
ATOM 709 C CA . LYS A 1 84 ? 6.840 -15.200 12.700 1.00 69.50 84 LYS A CA 1
ATOM 710 C C . LYS A 1 84 ? 6.703 -15.094 14.226 1.00 69.50 84 LYS A C 1
ATOM 712 O O . LYS A 1 84 ? 6.214 -14.079 14.727 1.00 69.50 84 LYS A O 1
ATOM 717 N N . LEU A 1 85 ? 7.187 -16.097 14.965 1.00 71.88 85 LEU A N 1
ATOM 718 C CA . LEU A 1 85 ? 7.220 -16.086 16.431 1.00 71.88 85 LEU A CA 1
ATOM 719 C C . LEU A 1 85 ? 8.181 -15.016 16.976 1.00 71.88 85 LEU A C 1
ATOM 721 O O . LEU A 1 85 ? 7.825 -14.273 17.891 1.00 71.88 85 LEU A O 1
ATOM 725 N N . GLU A 1 86 ? 9.363 -14.889 16.374 1.00 74.50 86 GLU A N 1
ATOM 726 C CA . GLU A 1 86 ? 10.349 -13.854 16.701 1.00 74.50 86 GLU A CA 1
ATOM 727 C C . GLU A 1 86 ? 9.788 -12.439 16.484 1.00 74.50 86 GLU A C 1
ATOM 729 O O . GLU A 1 86 ? 9.825 -11.613 17.394 1.00 74.50 86 GLU A O 1
ATOM 734 N N . LEU A 1 87 ? 9.153 -12.174 15.338 1.00 71.38 87 LEU A N 1
ATOM 735 C CA . LEU A 1 87 ? 8.484 -10.901 15.052 1.00 71.38 87 LEU A CA 1
ATOM 736 C C . LEU A 1 87 ? 7.366 -10.597 16.060 1.00 71.38 87 LEU A C 1
ATOM 738 O O . LEU A 1 87 ? 7.176 -9.440 16.434 1.00 71.38 87 LEU A O 1
ATOM 742 N N . LYS A 1 88 ? 6.633 -11.615 16.530 1.00 76.00 88 LYS A N 1
ATOM 743 C CA . LYS A 1 88 ? 5.607 -11.456 17.575 1.00 76.00 88 LYS A CA 1
ATOM 744 C C . LYS A 1 88 ? 6.234 -11.062 18.918 1.00 76.00 88 LYS A C 1
ATOM 746 O O . LYS A 1 88 ? 5.725 -10.158 19.579 1.00 76.00 88 LYS A O 1
ATOM 751 N N . ARG A 1 89 ? 7.363 -11.676 19.294 1.00 76.25 89 ARG A N 1
ATOM 752 C CA . ARG A 1 89 ? 8.144 -11.299 20.489 1.00 76.25 89 ARG A CA 1
ATOM 753 C C . ARG A 1 89 ? 8.707 -9.880 20.368 1.00 76.25 89 ARG A C 1
ATOM 755 O O . ARG A 1 89 ? 8.540 -9.084 21.287 1.00 76.25 89 ARG A O 1
ATOM 762 N N . MET A 1 90 ? 9.284 -9.532 19.216 1.00 72.12 90 MET A N 1
ATOM 763 C CA . MET A 1 90 ? 9.795 -8.187 18.932 1.00 72.12 90 MET A CA 1
ATOM 764 C C . MET A 1 90 ? 8.693 -7.124 19.000 1.00 72.12 90 MET A C 1
ATOM 766 O O . MET A 1 90 ? 8.925 -6.055 19.555 1.00 72.12 90 MET A O 1
ATOM 770 N N . ARG A 1 91 ? 7.480 -7.410 18.501 1.00 73.00 91 ARG A N 1
ATOM 771 C CA . ARG A 1 91 ? 6.317 -6.516 18.656 1.00 73.00 91 ARG A CA 1
ATOM 772 C C . ARG A 1 91 ? 5.968 -6.294 20.127 1.00 73.00 91 ARG A C 1
ATOM 774 O O . ARG A 1 91 ? 5.896 -5.148 20.542 1.00 73.00 91 ARG A O 1
ATOM 781 N N . LYS A 1 92 ? 5.870 -7.361 20.927 1.00 73.31 92 LYS A N 1
ATOM 782 C CA . LYS A 1 92 ? 5.584 -7.255 22.370 1.00 73.31 92 LYS A CA 1
ATOM 783 C C . LYS A 1 92 ? 6.646 -6.430 23.114 1.00 73.31 92 LYS A C 1
ATOM 785 O O . LYS A 1 92 ? 6.310 -5.621 23.972 1.00 73.31 92 LYS A O 1
ATOM 790 N N . ASN A 1 93 ? 7.923 -6.597 22.765 1.00 73.00 93 ASN A N 1
ATOM 791 C CA . ASN A 1 93 ? 9.011 -5.798 23.340 1.00 73.00 93 ASN A CA 1
ATOM 792 C C . ASN A 1 93 ? 8.973 -4.337 22.872 1.00 73.00 93 ASN A C 1
ATOM 794 O O . ASN A 1 93 ? 9.223 -3.431 23.665 1.00 73.00 93 ASN A O 1
ATOM 798 N N . ARG A 1 94 ? 8.609 -4.091 21.608 1.00 73.62 94 ARG A N 1
ATOM 799 C CA . ARG A 1 94 ? 8.384 -2.741 21.079 1.00 73.62 94 ARG A CA 1
ATOM 800 C C . ARG A 1 94 ? 7.228 -2.046 21.795 1.00 73.62 94 ARG A C 1
ATOM 802 O O . ARG A 1 94 ? 7.341 -0.860 22.076 1.00 73.62 94 ARG A O 1
ATOM 809 N N . ASP A 1 95 ? 6.155 -2.762 22.115 1.00 77.19 95 ASP A N 1
ATOM 810 C CA . ASP A 1 95 ? 5.011 -2.201 22.837 1.00 77.19 95 ASP A CA 1
ATOM 811 C C . ASP A 1 95 ? 5.408 -1.773 24.254 1.00 77.19 95 ASP A C 1
ATOM 813 O O . ASP A 1 95 ? 5.148 -0.631 24.627 1.00 77.19 95 ASP A O 1
ATOM 817 N N . LYS A 1 96 ? 6.168 -2.609 24.977 1.00 77.25 96 LYS A N 1
ATOM 818 C CA . LYS A 1 96 ? 6.760 -2.244 26.279 1.00 77.25 96 LYS A CA 1
ATOM 819 C C . LYS A 1 96 ? 7.691 -1.031 26.188 1.00 77.25 96 LYS A C 1
ATOM 821 O O . LYS A 1 96 ? 7.649 -0.141 27.031 1.00 77.25 96 LYS A O 1
ATOM 826 N N . SER A 1 97 ? 8.532 -0.973 25.155 1.00 78.69 97 SER A N 1
ATOM 827 C CA . SER A 1 97 ? 9.430 0.166 24.925 1.00 78.69 97 SER A CA 1
ATOM 828 C C . SER A 1 97 ? 8.653 1.453 24.617 1.00 78.69 97 SER A C 1
ATOM 830 O O . SER A 1 97 ? 8.954 2.508 25.172 1.00 78.69 97 SER A O 1
ATOM 832 N N . ASN A 1 98 ? 7.605 1.372 23.792 1.00 82.88 98 ASN A N 1
ATOM 833 C CA . ASN A 1 98 ? 6.726 2.501 23.492 1.00 82.88 98 ASN A CA 1
ATOM 834 C C . ASN A 1 98 ? 5.979 2.989 24.737 1.00 82.88 98 ASN A C 1
ATOM 836 O O . ASN A 1 98 ? 5.804 4.192 24.908 1.00 82.88 98 ASN A O 1
ATOM 840 N N . GLU A 1 99 ? 5.528 2.071 25.587 1.00 86.31 99 GLU A N 1
ATOM 841 C CA . GLU A 1 99 ? 4.871 2.381 26.854 1.00 86.31 99 GLU A CA 1
ATOM 842 C C . GLU A 1 99 ? 5.814 3.124 27.803 1.00 86.31 99 GLU A C 1
ATOM 844 O O . GLU A 1 99 ? 5.470 4.204 28.281 1.00 86.31 99 GLU A O 1
ATOM 849 N N . TYR A 1 100 ? 7.042 2.627 27.973 1.00 86.25 100 TYR A N 1
ATOM 850 C CA . TYR A 1 100 ? 8.082 3.322 28.731 1.00 86.25 100 TYR A CA 1
ATOM 851 C C . TYR A 1 100 ? 8.348 4.736 28.188 1.00 86.25 100 TYR A C 1
ATOM 853 O O . TYR A 1 100 ? 8.381 5.698 28.952 1.00 86.25 100 TYR A O 1
ATOM 861 N N . LEU A 1 101 ? 8.478 4.896 26.866 1.00 85.00 101 LEU A N 1
ATOM 862 C CA . LEU A 1 101 ? 8.684 6.209 26.243 1.00 85.00 101 LEU A CA 1
ATOM 863 C C . LEU A 1 101 ? 7.489 7.150 26.445 1.00 85.00 101 LEU A C 1
ATOM 865 O O . LEU A 1 101 ? 7.686 8.343 26.675 1.00 85.00 101 LEU A O 1
ATOM 869 N N . ARG A 1 102 ? 6.254 6.633 26.374 1.00 87.06 102 ARG A N 1
ATOM 870 C CA . ARG A 1 102 ? 5.036 7.408 26.664 1.00 87.06 102 ARG A CA 1
ATOM 871 C C . ARG A 1 102 ? 5.025 7.880 28.112 1.00 87.06 102 ARG A C 1
ATOM 873 O O . ARG A 1 102 ? 4.777 9.059 28.335 1.00 87.06 102 ARG A O 1
ATOM 880 N N . LYS A 1 103 ? 5.342 6.989 29.055 1.00 90.19 103 LYS A N 1
ATOM 881 C CA . LYS A 1 103 ? 5.415 7.295 30.487 1.00 90.19 103 LYS A CA 1
ATOM 882 C C . LYS A 1 103 ? 6.490 8.343 30.774 1.00 90.19 103 LYS A C 1
ATOM 884 O O . LYS A 1 103 ? 6.178 9.401 31.303 1.00 90.19 103 LYS A O 1
ATOM 889 N N . ARG A 1 104 ? 7.715 8.131 30.281 1.00 87.81 104 ARG A N 1
ATOM 890 C CA . ARG A 1 104 ? 8.819 9.097 30.397 1.00 87.81 104 ARG A CA 1
ATOM 891 C C . ARG A 1 104 ? 8.449 10.469 29.833 1.00 87.81 104 ARG A C 1
ATOM 893 O O . ARG A 1 104 ? 8.770 11.481 30.441 1.00 87.81 104 ARG A O 1
ATOM 900 N N . LYS A 1 105 ? 7.777 10.519 28.678 1.00 88.25 105 LYS A N 1
ATOM 901 C CA . LYS A 1 105 ? 7.297 11.780 28.100 1.00 88.25 105 LYS A CA 1
ATOM 902 C C . LYS A 1 105 ? 6.185 12.414 28.941 1.00 88.25 105 LYS A C 1
ATOM 904 O O . LYS A 1 105 ? 6.126 13.628 28.997 1.00 88.25 105 LYS A O 1
ATOM 909 N N . ALA A 1 106 ? 5.297 11.633 29.546 1.00 87.50 106 ALA A N 1
ATOM 910 C CA . ALA A 1 106 ? 4.217 12.157 30.379 1.00 87.50 106 ALA A CA 1
ATOM 911 C C . ALA A 1 106 ? 4.725 12.700 31.722 1.00 87.50 106 ALA A C 1
ATOM 913 O O . ALA A 1 106 ? 4.209 13.700 32.194 1.00 87.50 106 ALA A O 1
ATOM 914 N N . GLU A 1 107 ? 5.743 12.077 32.311 1.00 91.00 107 GLU A N 1
ATOM 915 C CA . GLU A 1 107 ? 6.264 12.443 33.635 1.00 91.00 107 GLU A CA 1
ATOM 916 C C . GLU A 1 107 ? 7.333 13.543 33.570 1.00 91.00 107 GLU A C 1
ATOM 918 O O . GLU A 1 107 ? 7.488 14.311 34.511 1.00 91.00 107 GLU A O 1
ATOM 923 N N . ASN A 1 108 ? 8.048 13.675 32.449 1.00 93.00 108 ASN A N 1
ATOM 924 C CA . ASN A 1 108 ? 9.106 14.671 32.293 1.00 93.00 108 ASN A CA 1
ATOM 925 C C . ASN A 1 108 ? 8.566 15.953 31.626 1.00 93.00 108 ASN A C 1
ATOM 927 O O . ASN A 1 108 ? 8.273 15.960 30.428 1.00 93.00 108 ASN A O 1
ATOM 931 N N . GLU A 1 109 ? 8.394 17.020 32.410 1.00 92.19 109 GLU A N 1
ATOM 932 C CA . GLU A 1 109 ? 7.875 18.316 31.939 1.00 92.19 109 GLU A CA 1
ATOM 933 C C . GLU A 1 109 ? 8.841 19.012 30.968 1.00 92.19 109 GLU A C 1
ATOM 935 O O . GLU A 1 109 ? 8.442 19.370 29.861 1.00 92.19 109 GLU A O 1
ATOM 940 N N . GLU A 1 110 ? 10.131 19.090 31.306 1.00 92.19 110 GLU A N 1
ATOM 941 C CA . GLU A 1 110 ? 11.153 19.718 30.455 1.00 92.19 110 GLU A CA 1
ATOM 942 C C . GLU A 1 110 ? 11.214 19.077 29.060 1.00 92.19 110 GLU A C 1
ATOM 944 O O . GLU A 1 110 ? 11.281 19.758 28.036 1.00 92.19 110 GLU A O 1
ATOM 949 N N . LEU A 1 111 ? 11.115 17.746 28.990 1.00 90.69 111 LEU A N 1
ATOM 950 C CA . LEU A 1 111 ? 11.074 17.008 27.731 1.00 90.69 111 LEU A CA 1
ATOM 951 C C . LEU A 1 111 ? 9.811 17.333 26.922 1.00 90.69 111 LEU A C 1
ATOM 953 O O . LEU A 1 111 ? 9.868 17.393 25.689 1.00 90.69 111 LEU A O 1
ATOM 957 N N . ARG A 1 112 ? 8.659 17.530 27.576 1.00 90.81 112 ARG A N 1
ATOM 958 C CA . ARG A 1 112 ? 7.419 17.935 26.893 1.00 90.81 112 ARG A CA 1
ATOM 959 C C . ARG A 1 112 ? 7.561 19.322 26.297 1.00 90.81 112 ARG A C 1
ATOM 961 O O . ARG A 1 112 ? 7.195 19.508 25.132 1.00 90.81 112 ARG A O 1
ATOM 968 N N . GLU A 1 113 ? 8.118 20.248 27.060 1.00 94.19 113 GLU A N 1
ATOM 969 C CA . GLU A 1 113 ? 8.318 21.627 26.640 1.00 94.19 113 GLU A CA 1
ATOM 970 C C . GLU A 1 113 ? 9.341 21.730 25.501 1.00 94.19 113 GLU A C 1
ATOM 972 O O . GLU A 1 113 ? 9.037 22.303 24.450 1.00 94.19 113 GLU A O 1
ATOM 977 N N . TYR A 1 114 ? 10.471 21.023 25.612 1.00 93.75 114 TYR A N 1
ATOM 978 C CA . TYR A 1 114 ? 11.455 20.881 24.537 1.00 93.75 114 TYR A CA 1
ATOM 979 C C . TYR A 1 114 ? 10.828 20.335 23.245 1.00 93.75 114 TYR A C 1
ATOM 981 O O . TYR A 1 114 ? 10.994 20.910 22.168 1.00 93.75 114 TYR A O 1
ATOM 989 N N . ILE A 1 115 ? 10.057 19.241 23.326 1.00 92.06 115 ILE A N 1
ATOM 990 C CA . ILE A 1 115 ? 9.397 18.644 22.154 1.00 92.06 115 ILE A CA 1
ATOM 991 C C . ILE A 1 115 ? 8.371 19.610 21.546 1.00 92.06 115 ILE A C 1
ATOM 993 O O . ILE A 1 115 ? 8.210 19.654 20.321 1.00 92.06 115 ILE A O 1
ATOM 997 N N . LYS A 1 116 ? 7.638 20.359 22.373 1.00 93.44 116 LYS A N 1
ATOM 998 C CA . LYS A 1 116 ? 6.654 21.349 21.920 1.00 93.44 116 LYS A CA 1
ATOM 999 C C . LYS A 1 116 ? 7.338 22.462 21.127 1.00 93.44 116 LYS A C 1
ATOM 1001 O O . LYS A 1 116 ? 6.915 22.735 20.000 1.00 93.44 116 LYS A O 1
ATOM 1006 N N . GLU A 1 117 ? 8.413 23.031 21.665 1.00 95.94 117 GLU A N 1
ATOM 1007 C CA . GLU A 1 117 ? 9.173 24.101 21.017 1.00 95.94 117 GLU A CA 1
ATOM 1008 C C . GLU A 1 117 ? 9.888 23.606 19.752 1.00 95.94 117 GLU A C 1
ATOM 1010 O O . GLU A 1 117 ? 9.779 2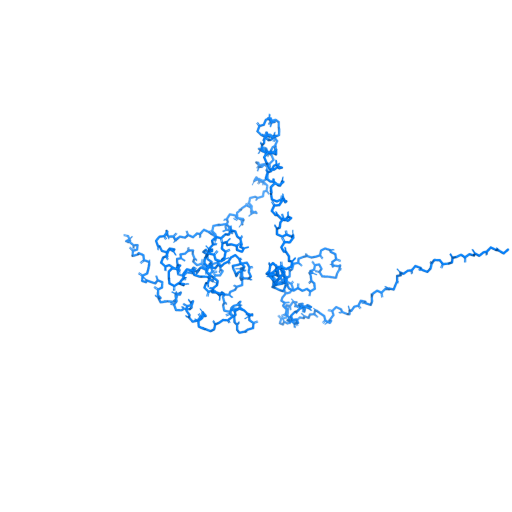4.221 18.688 1.00 95.94 117 GLU A O 1
ATOM 1015 N N . TYR A 1 118 ? 10.506 22.423 19.800 1.00 95.00 118 TYR A N 1
ATOM 1016 C CA . TYR A 1 118 ? 11.100 21.783 18.625 1.00 95.00 118 TYR A CA 1
ATOM 1017 C C . TYR A 1 118 ? 10.077 21.605 17.493 1.00 95.00 118 TYR A C 1
ATOM 1019 O O . TYR A 1 118 ? 10.331 21.984 16.349 1.00 95.00 118 TYR A O 1
ATOM 1027 N N . ASN A 1 119 ? 8.887 21.074 17.797 1.00 93.12 119 ASN A N 1
ATOM 1028 C CA . ASN A 1 119 ? 7.835 20.878 16.797 1.00 93.12 119 ASN A CA 1
ATOM 1029 C C . ASN A 1 119 ? 7.306 22.203 16.235 1.00 93.12 119 ASN A C 1
ATOM 1031 O O . ASN A 1 119 ? 7.000 22.281 15.042 1.00 93.12 119 ASN A O 1
ATOM 1035 N N . LYS A 1 120 ? 7.191 23.242 17.069 1.00 95.44 120 LYS A N 1
ATOM 1036 C CA . LYS A 1 120 ? 6.804 24.593 16.642 1.00 95.44 120 LYS A CA 1
ATOM 1037 C C . LYS A 1 120 ? 7.819 25.154 15.644 1.00 95.44 120 LYS A C 1
ATOM 1039 O O . LYS A 1 120 ? 7.424 25.567 14.551 1.00 95.44 120 LYS A O 1
ATOM 1044 N N . ASN A 1 121 ? 9.110 25.072 15.963 1.00 96.19 121 ASN A N 1
ATOM 1045 C CA . ASN A 1 121 ? 10.190 25.521 15.083 1.00 96.19 121 ASN A CA 1
ATOM 1046 C C . ASN A 1 121 ? 10.274 24.691 13.798 1.00 96.19 121 ASN A C 1
ATOM 1048 O O . ASN A 1 121 ? 10.371 25.252 12.706 1.00 96.19 121 ASN A O 1
ATOM 1052 N N . TYR A 1 122 ? 10.115 23.368 13.888 1.00 94.31 122 TYR A N 1
ATOM 1053 C CA . TYR A 1 122 ? 10.057 22.504 12.711 1.00 94.31 122 TYR A CA 1
ATOM 1054 C C . TYR A 1 122 ? 8.920 22.912 11.767 1.00 94.31 122 TYR A C 1
ATOM 1056 O O . TYR A 1 122 ? 9.145 23.044 10.562 1.00 94.31 122 TYR A O 1
ATOM 1064 N N . ARG A 1 123 ? 7.716 23.166 12.302 1.00 92.44 123 ARG A N 1
ATOM 1065 C CA . ARG A 1 123 ? 6.559 23.613 11.509 1.00 92.44 123 ARG A CA 1
ATOM 1066 C C . ARG A 1 123 ? 6.783 24.973 10.861 1.00 92.44 123 ARG A C 1
ATOM 1068 O O . ARG A 1 123 ? 6.410 25.150 9.703 1.00 92.44 123 ARG A O 1
ATOM 1075 N N . LYS A 1 124 ? 7.403 25.911 11.583 1.00 94.00 124 LYS A N 1
ATOM 1076 C CA . LYS A 1 124 ? 7.736 27.246 11.070 1.00 94.00 124 LYS A CA 1
ATOM 1077 C C . LYS A 1 124 ? 8.723 27.173 9.903 1.00 94.00 124 LYS A C 1
ATOM 1079 O O . LYS A 1 124 ? 8.500 27.837 8.896 1.00 94.00 124 LYS A O 1
ATOM 1084 N N . ASN A 1 125 ? 9.749 26.331 10.021 1.00 94.69 125 ASN A N 1
ATOM 1085 C CA . ASN A 1 125 ? 10.865 26.267 9.073 1.00 94.69 125 ASN A CA 1
ATOM 1086 C C . ASN A 1 125 ? 10.634 25.288 7.906 1.00 94.69 125 ASN A C 1
ATOM 1088 O O . ASN A 1 125 ? 11.358 25.335 6.920 1.00 94.69 125 ASN A O 1
ATOM 1092 N N . ASN A 1 126 ? 9.644 24.390 7.992 1.00 94.56 126 ASN A N 1
ATOM 1093 C CA . ASN A 1 126 ? 9.386 23.355 6.978 1.00 94.56 126 ASN A CA 1
ATOM 1094 C C . ASN A 1 126 ? 7.952 23.421 6.415 1.00 94.56 126 ASN A C 1
ATOM 1096 O O . ASN A 1 126 ? 7.348 22.382 6.133 1.00 94.56 126 ASN A O 1
ATOM 1100 N N . LYS A 1 127 ? 7.394 24.630 6.249 1.00 91.88 127 LYS A N 1
ATOM 1101 C CA . LYS A 1 127 ? 6.016 24.842 5.763 1.00 91.88 127 LYS A CA 1
ATOM 1102 C C . LYS A 1 127 ? 5.729 24.119 4.444 1.00 91.88 127 LYS A C 1
ATOM 1104 O O . LYS A 1 127 ? 4.728 23.409 4.358 1.00 91.88 127 LYS A O 1
ATOM 1109 N N . ASP A 1 128 ? 6.624 24.217 3.463 1.00 91.88 128 ASP A N 1
ATOM 1110 C CA . ASP A 1 128 ? 6.424 23.595 2.145 1.00 91.88 128 ASP A CA 1
ATOM 1111 C C . ASP A 1 128 ? 6.418 22.069 2.223 1.00 91.88 128 ASP A C 1
ATOM 1113 O O . ASP A 1 128 ? 5.536 21.412 1.668 1.00 91.88 128 ASP A O 1
ATOM 1117 N N . LYS A 1 129 ? 7.336 21.488 3.006 1.00 88.75 129 LYS A N 1
ATOM 1118 C CA . LYS A 1 129 ? 7.370 20.037 3.239 1.00 88.75 129 LYS A CA 1
ATOM 1119 C C . LYS A 1 129 ? 6.094 19.551 3.919 1.00 88.75 129 LYS A C 1
ATOM 1121 O O . LYS A 1 129 ? 5.571 18.499 3.557 1.00 88.75 129 LYS A O 1
ATOM 1126 N N . ILE A 1 130 ? 5.569 20.317 4.876 1.00 90.81 130 ILE A N 1
ATOM 1127 C CA . ILE A 1 130 ? 4.311 19.994 5.559 1.00 90.81 130 ILE A CA 1
ATOM 1128 C C . ILE A 1 130 ? 3.131 20.090 4.595 1.00 90.81 130 ILE A C 1
ATOM 1130 O O . ILE A 1 130 ? 2.278 19.207 4.607 1.00 90.81 130 ILE A O 1
ATOM 1134 N N . LYS A 1 131 ? 3.093 21.108 3.729 1.00 90.12 131 LYS A N 1
ATOM 1135 C CA . LYS A 1 131 ? 2.061 21.247 2.695 1.00 90.12 131 LYS A CA 1
ATOM 1136 C C . LYS A 1 131 ? 2.064 20.043 1.751 1.00 90.12 131 LYS A C 1
ATOM 1138 O O . LYS A 1 131 ? 1.022 19.422 1.558 1.00 90.12 131 LYS A O 1
ATOM 1143 N N . ILE A 1 132 ? 3.233 19.652 1.243 1.00 87.62 132 ILE A N 1
ATOM 1144 C CA . ILE A 1 132 ? 3.396 18.467 0.386 1.00 87.62 132 ILE A CA 1
ATOM 1145 C C . ILE A 1 132 ? 2.965 17.194 1.126 1.00 87.62 132 ILE A C 1
ATOM 1147 O O . ILE A 1 132 ? 2.240 16.367 0.573 1.00 87.62 132 ILE A O 1
ATOM 1151 N N . TYR A 1 133 ? 3.376 17.023 2.385 1.00 83.56 133 TYR A N 1
ATOM 1152 C CA . TYR A 1 133 ? 2.991 15.870 3.199 1.00 83.56 133 TYR A CA 1
ATOM 1153 C C . TYR A 1 133 ? 1.474 15.805 3.427 1.00 83.56 133 TYR A C 1
ATOM 1155 O O . TYR A 1 133 ? 0.869 14.747 3.251 1.00 83.56 133 TYR A O 1
ATOM 1163 N N . ASN A 1 134 ? 0.851 16.931 3.777 1.00 86.81 134 ASN A N 1
ATOM 1164 C CA . ASN A 1 134 ? -0.588 17.021 4.003 1.00 86.81 134 ASN A CA 1
ATOM 1165 C C . ASN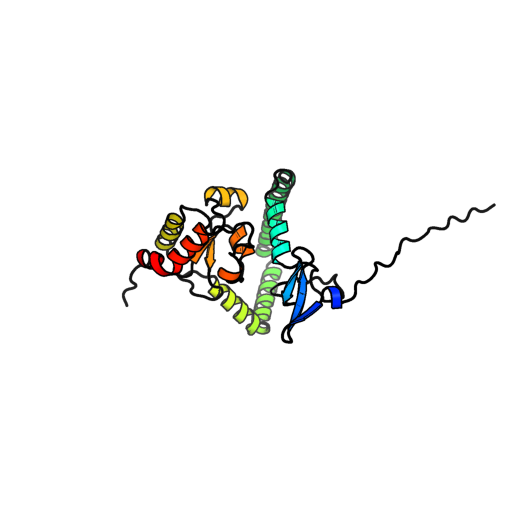 A 1 134 ? -1.365 16.741 2.718 1.00 86.81 134 ASN A C 1
ATOM 1167 O O . ASN A 1 134 ? -2.296 15.945 2.760 1.00 86.81 134 ASN A O 1
ATOM 1171 N N . ASN A 1 135 ? -0.941 17.292 1.577 1.00 82.56 135 ASN A N 1
ATOM 1172 C CA . ASN A 1 135 ? -1.539 16.984 0.277 1.00 82.56 135 ASN A CA 1
ATOM 1173 C C . ASN A 1 135 ? -1.456 15.481 -0.022 1.00 82.56 135 ASN A C 1
ATOM 1175 O O . ASN A 1 135 ? -2.477 14.846 -0.267 1.00 82.56 135 ASN A O 1
ATOM 1179 N N . ASN A 1 136 ? -0.271 14.876 0.116 1.00 78.31 136 ASN A N 1
ATOM 1180 C CA . ASN A 1 136 ? -0.083 13.430 -0.047 1.00 78.31 136 ASN A CA 1
ATOM 1181 C C . ASN A 1 136 ? -0.945 12.591 0.913 1.00 78.31 136 ASN A C 1
ATOM 1183 O O . ASN A 1 136 ? -1.293 11.454 0.597 1.00 78.31 136 ASN A O 1
ATOM 1187 N N . ARG A 1 137 ? -1.250 13.111 2.107 1.00 80.56 137 ARG A N 1
ATOM 1188 C CA . ARG A 1 137 ? -2.125 12.451 3.082 1.00 80.56 137 ARG A CA 1
ATOM 1189 C C . ARG A 1 137 ? -3.598 12.598 2.710 1.00 80.56 137 ARG A C 1
ATOM 1191 O O . ARG A 1 137 ? -4.328 11.623 2.838 1.00 80.56 137 ARG A O 1
ATOM 1198 N N . MET A 1 138 ? -4.021 13.767 2.233 1.00 76.25 138 MET A N 1
ATOM 1199 C CA . MET A 1 138 ? -5.387 13.996 1.751 1.00 76.25 138 MET A CA 1
ATOM 1200 C C . MET A 1 138 ? -5.719 13.097 0.556 1.00 76.25 138 MET A C 1
ATOM 1202 O O . MET A 1 138 ? -6.803 12.534 0.523 1.00 76.25 138 MET A O 1
ATOM 1206 N N . GLN A 1 139 ? -4.757 12.847 -0.339 1.00 72.62 139 GLN A N 1
ATOM 1207 C CA . GLN A 1 139 ? -4.894 11.885 -1.448 1.00 72.62 139 GLN A CA 1
ATOM 1208 C C . GLN A 1 139 ? -5.057 10.416 -0.999 1.00 72.62 139 GLN A C 1
ATOM 1210 O O . GLN A 1 139 ? -5.264 9.525 -1.815 1.00 72.62 139 GLN A O 1
ATOM 1215 N N . LYS A 1 140 ? -4.913 10.124 0.300 1.00 73.81 140 LYS A N 1
ATOM 1216 C CA . LYS A 1 140 ? -5.169 8.796 0.884 1.00 73.81 140 LYS A CA 1
ATOM 1217 C C . LYS A 1 140 ? -6.488 8.733 1.650 1.00 73.81 140 LYS A C 1
ATOM 1219 O O . LYS A 1 140 ? -6.832 7.669 2.163 1.00 73.81 140 LYS A O 1
ATOM 1224 N N . ASN A 1 141 ? -7.190 9.855 1.790 1.00 83.50 141 ASN A N 1
ATOM 1225 C CA . ASN A 1 141 ? -8.514 9.858 2.387 1.00 83.50 141 ASN A CA 1
ATOM 1226 C C . ASN A 1 141 ? -9.517 9.352 1.353 1.00 83.50 141 ASN A C 1
ATOM 1228 O O . ASN A 1 141 ? -9.399 9.661 0.175 1.00 83.50 141 ASN A O 1
ATOM 1232 N N . HIS A 1 142 ? -10.500 8.583 1.807 1.00 86.88 142 HIS A N 1
ATOM 1233 C CA . HIS A 1 142 ? -11.542 8.050 0.941 1.00 86.88 142 HIS A CA 1
ATOM 1234 C C . HIS A 1 142 ? -12.878 8.699 1.272 1.00 86.88 142 HIS A C 1
ATOM 1236 O O . HIS A 1 142 ? -13.321 8.645 2.421 1.00 86.88 142 HIS A O 1
ATOM 1242 N N . ASP A 1 143 ? -13.555 9.195 0.245 1.00 91.31 143 ASP A N 1
ATOM 1243 C CA . ASP A 1 143 ? -14.930 9.682 0.310 1.00 91.31 143 ASP A CA 1
ATOM 1244 C C . ASP A 1 143 ? -15.889 8.512 0.048 1.00 91.31 143 ASP A C 1
ATOM 1246 O O . ASP A 1 143 ? -16.657 8.506 -0.915 1.00 91.31 143 ASP A O 1
ATOM 1250 N N . ILE A 1 144 ? -15.775 7.469 0.878 1.00 91.88 144 ILE A N 1
ATOM 1251 C CA . ILE A 1 144 ? -16.487 6.194 0.731 1.00 91.88 144 ILE A CA 1
ATOM 1252 C C . ILE A 1 144 ? -17.147 5.830 2.058 1.00 91.88 144 ILE A C 1
ATOM 1254 O O . ILE A 1 144 ? -16.467 5.596 3.063 1.00 91.88 144 ILE A O 1
ATOM 1258 N N . THR A 1 145 ? -18.473 5.734 2.047 1.00 93.62 145 THR A N 1
ATOM 1259 C CA . THR A 1 145 ? -19.264 5.311 3.207 1.00 93.62 145 THR A CA 1
ATOM 1260 C C . THR A 1 145 ? -19.064 3.826 3.521 1.00 93.62 145 THR A C 1
ATOM 1262 O O . THR A 1 145 ? -18.672 3.029 2.669 1.00 93.62 145 THR A O 1
ATOM 1265 N N . THR A 1 146 ? -19.385 3.409 4.748 1.00 93.25 146 THR A N 1
ATOM 1266 C CA . THR A 1 146 ? -19.315 1.991 5.147 1.00 93.25 146 THR A CA 1
ATOM 1267 C C . THR A 1 146 ? -20.191 1.094 4.264 1.00 93.25 146 THR A C 1
ATOM 1269 O O . THR A 1 146 ? -19.781 -0.008 3.913 1.00 93.25 146 THR A O 1
ATOM 1272 N N . GLN A 1 147 ? -21.372 1.572 3.858 1.00 93.50 147 GLN A N 1
ATOM 1273 C CA . GLN A 1 147 ? -22.294 0.825 2.996 1.00 93.50 147 GLN A CA 1
ATOM 1274 C C . GLN A 1 147 ? -21.736 0.645 1.575 1.00 93.50 147 GLN A C 1
ATOM 1276 O O . GLN A 1 147 ? -21.769 -0.460 1.032 1.00 93.50 147 GLN A O 1
ATOM 1281 N N . GLU A 1 148 ? -21.188 1.712 0.989 1.00 95.19 148 GLU A N 1
ATOM 1282 C CA . GLU A 1 148 ? -20.505 1.664 -0.311 1.00 95.19 148 GLU A CA 1
ATOM 1283 C C . GLU A 1 148 ? -19.306 0.716 -0.268 1.00 95.19 148 GLU A C 1
ATOM 1285 O O . GLU A 1 148 ? -19.107 -0.093 -1.174 1.00 95.19 148 GLU A O 1
ATOM 1290 N N . TRP A 1 149 ? -18.538 0.767 0.821 1.00 96.38 149 TRP A N 1
ATOM 1291 C CA . TRP A 1 149 ? -17.395 -0.112 1.002 1.00 96.38 149 TRP A CA 1
ATOM 1292 C C . TRP A 1 149 ? -17.792 -1.584 1.118 1.00 96.38 149 TRP A C 1
ATOM 1294 O O . TRP A 1 149 ? -17.199 -2.430 0.452 1.00 96.38 149 TRP A O 1
ATOM 1304 N N . ASN A 1 150 ? -18.818 -1.897 1.911 1.00 95.62 150 ASN A N 1
ATOM 1305 C CA . ASN A 1 150 ? -19.330 -3.260 2.014 1.00 95.62 150 ASN A CA 1
ATOM 1306 C C . ASN A 1 150 ? -19.853 -3.764 0.666 1.00 95.62 150 ASN A C 1
ATOM 1308 O O . ASN A 1 150 ? -19.527 -4.881 0.290 1.00 95.62 150 ASN A O 1
ATOM 1312 N N . SER A 1 151 ? -20.558 -2.924 -0.097 1.00 95.19 151 SER A N 1
ATOM 1313 C CA . SER A 1 151 ? -21.030 -3.276 -1.445 1.00 95.19 151 SER A CA 1
ATOM 1314 C C . SER A 1 151 ? -19.873 -3.598 -2.396 1.00 95.19 151 SER A C 1
ATOM 1316 O O . SER A 1 151 ? -19.926 -4.580 -3.129 1.00 95.19 151 SER A O 1
ATOM 1318 N N . CYS A 1 152 ? -18.795 -2.810 -2.341 1.00 96.69 152 CYS A N 1
ATOM 1319 C CA . CYS A 1 152 ? -17.574 -3.072 -3.100 1.00 96.69 152 CYS A CA 1
ATOM 1320 C C . CYS A 1 152 ? -16.938 -4.406 -2.693 1.00 96.69 152 CYS A C 1
ATOM 1322 O O . CYS A 1 152 ? -16.653 -5.237 -3.550 1.00 96.69 152 CYS A O 1
ATOM 1324 N N . LYS A 1 153 ? -16.791 -4.675 -1.389 1.00 97.38 153 LYS A N 1
ATOM 1325 C CA . LYS A 1 153 ? -16.285 -5.973 -0.919 1.00 97.38 153 LYS A CA 1
ATOM 1326 C C . LYS A 1 153 ? -17.162 -7.130 -1.388 1.00 97.38 153 LYS A C 1
ATOM 1328 O O . LYS A 1 153 ? -16.617 -8.100 -1.900 1.00 97.38 153 LYS A O 1
ATOM 1333 N N . SER A 1 154 ? -18.483 -7.027 -1.265 1.00 96.81 154 SER A N 1
ATOM 1334 C CA . SER A 1 154 ? -19.403 -8.080 -1.700 1.00 96.81 154 SER A CA 1
ATOM 1335 C C . SER A 1 154 ? -19.335 -8.319 -3.209 1.00 96.81 154 SER A C 1
ATOM 1337 O O . SER A 1 154 ? -19.334 -9.473 -3.622 1.00 96.81 154 SER A O 1
ATOM 1339 N N . TYR A 1 155 ? -19.180 -7.268 -4.026 1.00 97.62 155 TYR A N 1
ATOM 1340 C CA . TYR A 1 155 ? -18.975 -7.412 -5.472 1.00 97.62 155 TYR A CA 1
ATOM 1341 C C . TYR A 1 155 ? -17.752 -8.286 -5.783 1.00 97.62 155 TYR A C 1
ATOM 1343 O O . TYR A 1 155 ? -17.826 -9.158 -6.638 1.00 97.62 155 TYR A O 1
ATOM 1351 N N . PHE A 1 156 ? -16.653 -8.119 -5.042 1.00 97.88 156 PHE A N 1
ATOM 1352 C CA . PHE A 1 156 ? -15.444 -8.945 -5.170 1.00 97.88 156 PHE A CA 1
ATOM 1353 C C . PHE A 1 156 ? -15.443 -10.187 -4.261 1.00 97.88 156 PHE A C 1
ATOM 1355 O O . PHE A 1 156 ? -14.373 -10.694 -3.924 1.00 97.88 156 PHE A O 1
ATOM 1362 N N . 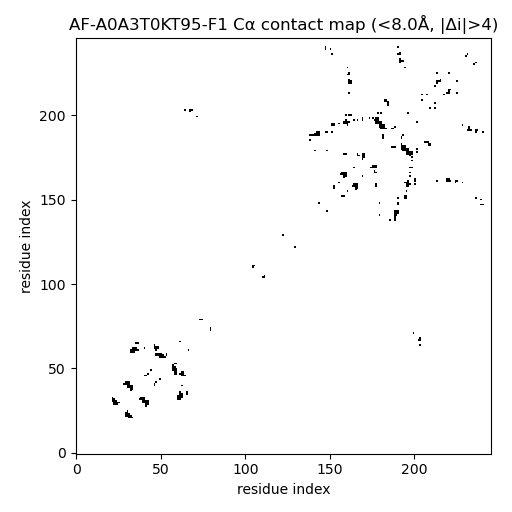ASN A 1 157 ? -16.618 -10.671 -3.845 1.00 97.56 157 ASN A N 1
ATOM 1363 C CA . ASN A 1 157 ? -16.793 -11.838 -2.974 1.00 97.56 157 ASN A CA 1
ATOM 1364 C C . ASN A 1 157 ? -15.943 -11.798 -1.687 1.00 97.56 157 ASN A C 1
ATOM 1366 O O . ASN A 1 157 ? -15.333 -12.782 -1.282 1.00 97.56 157 ASN A O 1
ATOM 1370 N N . HIS A 1 158 ? -15.852 -10.621 -1.066 1.00 97.81 158 HIS A N 1
ATOM 1371 C CA . HIS A 1 158 ? -15.026 -10.360 0.115 1.00 97.81 158 HIS A CA 1
ATOM 1372 C C . HIS A 1 158 ? -13.549 -10.746 -0.065 1.00 97.81 158 HIS A C 1
ATOM 1374 O O . HIS A 1 158 ? -12.863 -11.062 0.907 1.00 97.81 158 HIS A O 1
ATOM 1380 N N . SER A 1 159 ? -13.040 -10.655 -1.293 1.00 98.19 159 SER A N 1
ATOM 1381 C CA . SER A 1 159 ? -11.660 -10.973 -1.644 1.00 98.19 159 SER A CA 1
ATOM 1382 C C . SER A 1 159 ? -10.911 -9.776 -2.220 1.00 98.19 159 SER A C 1
ATOM 1384 O O . SER A 1 159 ? -11.483 -8.790 -2.683 1.00 98.19 159 SER A O 1
ATOM 1386 N N . CYS A 1 160 ? -9.582 -9.866 -2.202 1.00 98.44 160 CYS A N 1
ATOM 1387 C CA . CYS A 1 160 ? -8.707 -8.969 -2.943 1.00 98.44 160 CYS A CA 1
ATOM 1388 C C . CYS A 1 160 ? -9.065 -9.016 -4.433 1.00 98.44 160 CYS A C 1
ATOM 1390 O O . CYS A 1 160 ? -9.011 -10.081 -5.047 1.00 98.44 160 CYS A O 1
ATOM 1392 N N . ALA A 1 161 ? -9.356 -7.860 -5.025 1.00 98.44 161 ALA A N 1
ATOM 1393 C CA . ALA A 1 161 ? -9.696 -7.727 -6.435 1.00 98.44 161 ALA A CA 1
ATOM 1394 C C . ALA A 1 161 ? -8.594 -8.286 -7.348 1.00 98.44 161 ALA A C 1
ATOM 1396 O O . ALA A 1 161 ? -8.905 -8.893 -8.366 1.00 98.44 161 ALA A O 1
ATOM 1397 N N . TYR A 1 162 ? -7.328 -8.160 -6.935 1.00 97.94 162 TYR A N 1
ATOM 1398 C CA . TYR A 1 162 ? -6.159 -8.570 -7.712 1.00 97.94 162 TYR A CA 1
ATOM 1399 C C . TYR A 1 162 ? -5.807 -10.054 -7.562 1.00 97.94 162 TYR A C 1
ATOM 1401 O O . TYR A 1 162 ? -5.869 -10.805 -8.521 1.00 97.94 162 TYR A O 1
ATOM 1409 N N . CYS A 1 163 ? -5.418 -10.506 -6.368 1.00 95.44 163 CYS A N 1
ATOM 1410 C CA . CYS A 1 163 ? -4.924 -11.879 -6.186 1.00 95.44 163 CYS A CA 1
ATOM 1411 C C . CYS A 1 163 ? -5.985 -12.863 -5.676 1.00 95.44 163 CYS A C 1
ATOM 1413 O O . CYS A 1 163 ? -5.661 -14.015 -5.419 1.00 95.44 163 CYS A O 1
ATOM 1415 N N . GLY A 1 164 ? -7.215 -12.408 -5.423 1.00 96.69 164 GLY A N 1
ATOM 1416 C CA . GLY A 1 164 ? -8.330 -13.265 -5.015 1.00 96.69 164 GLY A CA 1
ATOM 1417 C C . GLY A 1 164 ? -8.333 -13.798 -3.588 1.00 96.69 164 GLY A C 1
ATOM 1418 O O . GLY A 1 164 ? -9.319 -14.416 -3.202 1.00 96.69 164 GLY A O 1
ATOM 1419 N N . ILE A 1 165 ? -7.303 -13.514 -2.789 1.00 94.44 165 ILE A N 1
ATOM 1420 C CA . ILE A 1 165 ? -7.273 -13.908 -1.375 1.00 94.44 165 ILE A CA 1
ATOM 1421 C C . ILE A 1 165 ? -8.469 -13.321 -0.618 1.00 94.44 165 ILE A C 1
ATOM 1423 O O . ILE A 1 165 ? -8.753 -12.126 -0.765 1.00 94.44 165 ILE A O 1
ATOM 1427 N N . SER A 1 166 ? -9.136 -14.132 0.200 1.00 97.06 166 SER A N 1
ATOM 1428 C CA . SER A 1 166 ? -10.274 -13.680 1.004 1.00 97.06 166 SER A CA 1
ATOM 1429 C C . SER A 1 166 ? -9.856 -12.688 2.097 1.00 97.06 166 SER A C 1
ATOM 1431 O O . SER A 1 166 ? -8.698 -12.630 2.518 1.00 97.06 166 SER A O 1
ATOM 1433 N N . GLU A 1 167 ? -10.801 -11.886 2.590 1.00 96.31 167 GLU A N 1
ATOM 1434 C CA . GLU A 1 167 ? -10.584 -10.954 3.704 1.00 96.31 167 GLU A CA 1
ATOM 1435 C C . GLU A 1 167 ? -10.117 -11.685 4.973 1.00 96.31 167 GLU A C 1
ATOM 1437 O O . GLU A 1 167 ? -9.262 -11.162 5.690 1.00 96.31 167 GLU A O 1
ATOM 1442 N N . VAL A 1 168 ? -10.618 -12.903 5.213 1.00 93.44 168 VAL A N 1
ATOM 1443 C CA . VAL A 1 168 ? -10.228 -13.753 6.349 1.00 93.44 168 VAL A CA 1
ATOM 1444 C C . VAL A 1 168 ? -8.768 -14.186 6.219 1.00 93.44 168 VAL A C 1
ATOM 1446 O O . VAL A 1 168 ? -7.955 -13.874 7.088 1.00 93.44 168 VAL A O 1
ATOM 1449 N N . GLU A 1 169 ? -8.393 -14.800 5.095 1.00 86.38 169 GLU A N 1
ATOM 1450 C CA . GLU A 1 169 ? -7.012 -15.240 4.859 1.00 86.38 169 GLU A CA 1
ATOM 1451 C C . GLU A 1 169 ? -6.032 -14.055 4.842 1.00 86.38 169 GLU A C 1
ATOM 1453 O O . GLU A 1 169 ? -4.922 -14.134 5.376 1.00 86.38 169 GLU A O 1
ATOM 1458 N N . ALA A 1 170 ? -6.435 -12.917 4.264 1.00 92.12 170 ALA A N 1
ATOM 1459 C CA . ALA A 1 170 ? -5.638 -11.695 4.280 1.00 92.12 170 ALA A CA 1
ATOM 1460 C C . ALA A 1 170 ? -5.415 -11.184 5.711 1.00 92.12 170 ALA A C 1
ATOM 1462 O O . ALA A 1 170 ? -4.300 -10.765 6.045 1.00 92.12 170 ALA A O 1
ATOM 1463 N N . LYS A 1 171 ? -6.439 -11.249 6.569 1.00 90.75 171 LYS A N 1
ATOM 1464 C CA . LYS A 1 171 ? -6.338 -10.870 7.980 1.00 90.75 171 LYS A CA 1
ATOM 1465 C C . LYS A 1 171 ? -5.394 -11.796 8.741 1.00 90.75 171 LYS A C 1
ATOM 1467 O O . LYS A 1 171 ? -4.558 -11.293 9.491 1.00 90.75 171 LYS A O 1
ATOM 1472 N N . ASP A 1 172 ? -5.437 -13.098 8.492 1.00 84.12 172 ASP A N 1
ATOM 1473 C CA . ASP A 1 172 ? -4.563 -14.069 9.158 1.00 84.12 172 ASP A CA 1
ATOM 1474 C C . ASP A 1 172 ? -3.097 -13.962 8.714 1.00 84.12 172 ASP A C 1
ATOM 1476 O O . ASP A 1 172 ? -2.167 -14.060 9.528 1.00 84.12 172 ASP A O 1
ATOM 1480 N N . LEU A 1 173 ? -2.864 -13.708 7.423 1.00 79.75 173 LEU A N 1
ATOM 1481 C CA . LEU A 1 173 ? -1.518 -13.551 6.871 1.00 79.75 173 LEU A CA 1
ATOM 1482 C C . LEU A 1 173 ? -0.895 -12.196 7.217 1.00 79.75 173 LEU A C 1
ATOM 1484 O O . LEU A 1 173 ? 0.289 -12.123 7.560 1.00 79.75 173 LEU A O 1
ATOM 1488 N N . TYR A 1 174 ? -1.667 -11.114 7.122 1.00 87.06 174 TYR A N 1
ATOM 1489 C CA . TYR A 1 174 ? -1.137 -9.750 7.183 1.00 87.06 174 TYR A CA 1
ATOM 1490 C C . TYR A 1 174 ? -1.481 -8.998 8.471 1.00 87.06 174 TYR A C 1
ATOM 1492 O O . TYR A 1 174 ? -0.870 -7.954 8.737 1.00 87.06 174 TYR A O 1
ATOM 1500 N N . GLY A 1 175 ? -2.408 -9.522 9.276 1.00 86.56 175 GLY A N 1
ATOM 1501 C CA . GLY A 1 175 ? -2.934 -8.878 10.480 1.00 86.56 175 GLY A CA 1
ATOM 1502 C C . GLY A 1 175 ? -3.821 -7.668 10.183 1.00 86.56 175 GLY A C 1
ATOM 1503 O O . GLY A 1 175 ? -3.949 -6.795 11.038 1.00 86.56 175 GLY A O 1
ATOM 1504 N N . GLN A 1 176 ? -4.334 -7.548 8.954 1.00 89.88 176 GLN A N 1
ATOM 1505 C CA . GLN A 1 176 ? -5.073 -6.382 8.462 1.00 89.88 176 GLN A CA 1
ATOM 1506 C C . GLN A 1 176 ? -6.185 -6.831 7.508 1.00 89.88 176 GLN A C 1
ATOM 1508 O O . GLN A 1 176 ? -5.980 -7.754 6.723 1.00 89.88 176 GLN A O 1
ATOM 1513 N N . ASN A 1 177 ? -7.334 -6.154 7.564 1.00 95.50 177 ASN A N 1
ATOM 1514 C CA . ASN A 1 177 ? -8.425 -6.346 6.605 1.00 95.50 177 ASN A CA 1
ATOM 1515 C C . ASN A 1 177 ? -8.028 -5.824 5.210 1.00 95.50 177 ASN A C 1
ATOM 1517 O O . ASN A 1 177 ? -6.980 -5.194 5.038 1.00 95.50 177 ASN A O 1
ATOM 1521 N N . LEU A 1 178 ? -8.888 -6.047 4.214 1.00 97.50 178 LEU A N 1
ATOM 1522 C CA . LEU A 1 178 ? -8.696 -5.488 2.876 1.00 97.50 178 LEU A CA 1
ATOM 1523 C C . LEU A 1 178 ? -8.676 -3.951 2.925 1.00 97.50 178 LEU A C 1
ATOM 1525 O O . LEU A 1 178 ? -9.452 -3.309 3.637 1.00 97.50 178 LEU A O 1
ATOM 1529 N N . HIS A 1 179 ? -7.768 -3.364 2.156 1.00 95.94 179 HIS A N 1
ATOM 1530 C CA . HIS A 1 179 ? -7.596 -1.927 2.017 1.00 95.94 179 HIS A CA 1
ATOM 1531 C C . HIS A 1 179 ? -8.487 -1.388 0.900 1.00 95.94 179 HIS A C 1
ATOM 1533 O O . HIS A 1 179 ? -8.684 -2.056 -0.114 1.00 95.94 179 HIS A O 1
ATOM 1539 N N . ARG A 1 180 ? -8.952 -0.149 1.077 1.00 95.94 180 ARG A N 1
ATOM 1540 C CA . ARG A 1 180 ? -9.515 0.686 0.013 1.00 95.94 180 ARG A CA 1
ATOM 1541 C C . ARG A 1 180 ? -8.367 1.150 -0.878 1.00 95.94 180 ARG A C 1
ATOM 1543 O O . ARG A 1 180 ? -7.573 1.989 -0.469 1.00 95.94 180 ARG A O 1
ATOM 1550 N N . GLU A 1 181 ? -8.206 0.524 -2.032 1.00 95.12 181 GLU A N 1
ATOM 1551 C CA . GLU A 1 181 ? -7.062 0.755 -2.911 1.00 95.12 181 GLU A CA 1
ATOM 1552 C C . GLU A 1 181 ? -7.454 1.650 -4.086 1.00 95.12 181 GLU A C 1
ATOM 1554 O O . GLU A 1 181 ? -8.480 1.413 -4.719 1.00 95.12 181 GLU A O 1
ATOM 1559 N N . HIS A 1 182 ? -6.644 2.681 -4.351 1.00 93.50 182 HIS A N 1
ATOM 1560 C CA . HIS A 1 182 ? -6.847 3.611 -5.461 1.00 93.50 182 HIS A CA 1
ATOM 1561 C C . HIS A 1 182 ? -6.306 3.036 -6.766 1.00 93.50 182 HIS A C 1
ATOM 1563 O O . HIS A 1 182 ? -5.096 3.058 -6.998 1.00 93.50 182 HIS A O 1
ATOM 1569 N N . VAL A 1 183 ? -7.194 2.609 -7.660 1.00 94.00 183 VAL A N 1
ATOM 1570 C CA . VAL A 1 183 ? -6.792 1.968 -8.919 1.00 94.00 183 VAL A CA 1
ATOM 1571 C C . VAL A 1 183 ? -5.951 2.913 -9.783 1.00 94.00 183 VAL A C 1
ATOM 1573 O O . VAL A 1 183 ? -4.882 2.534 -10.269 1.00 94.00 183 VAL A O 1
ATOM 1576 N N . ILE A 1 184 ? -6.394 4.161 -9.921 1.00 90.88 184 ILE A N 1
ATOM 1577 C CA . ILE A 1 184 ? -5.678 5.246 -10.592 1.00 90.88 184 ILE A CA 1
ATOM 1578 C C . ILE A 1 184 ? -4.977 6.093 -9.517 1.00 90.88 184 ILE A C 1
ATOM 1580 O O . ILE A 1 184 ? -5.669 6.696 -8.684 1.00 90.88 184 ILE A O 1
ATOM 1584 N N . PRO A 1 185 ? -3.630 6.143 -9.511 1.00 87.00 185 PRO A N 1
ATOM 1585 C CA . PRO A 1 185 ? -2.866 7.020 -8.627 1.00 87.00 185 PRO A CA 1
ATOM 1586 C C . PRO A 1 185 ? -3.292 8.480 -8.805 1.00 87.00 185 PRO A C 1
ATOM 1588 O O . PRO A 1 185 ? -3.508 8.913 -9.931 1.00 87.00 185 PRO A O 1
ATOM 1591 N N . GLU A 1 186 ? -3.433 9.223 -7.702 1.00 83.44 186 GLU A N 1
ATOM 1592 C CA . GLU A 1 186 ? -3.850 10.644 -7.710 1.00 83.44 186 GLU A CA 1
ATOM 1593 C C . GLU A 1 186 ? -5.216 10.902 -8.384 1.00 83.44 186 GLU A C 1
ATOM 1595 O O . GLU A 1 186 ? -5.567 12.033 -8.712 1.00 83.44 186 GLU A O 1
ATOM 1600 N N . GLY A 1 187 ? -6.002 9.838 -8.580 1.00 87.19 187 GLY A N 1
ATOM 1601 C CA . GLY A 1 187 ? -7.350 9.901 -9.116 1.00 87.19 187 GLY A CA 1
ATOM 1602 C C . GLY A 1 187 ? -8.391 10.292 -8.066 1.00 87.19 187 GLY A C 1
ATOM 1603 O O . GLY A 1 187 ? -8.119 10.943 -7.062 1.00 87.19 187 GLY A O 1
ATOM 1604 N N . ARG A 1 188 ? -9.637 9.878 -8.302 1.00 89.62 188 ARG A N 1
ATOM 1605 C CA . ARG A 1 188 ? -10.756 10.169 -7.392 1.00 89.62 188 ARG A CA 1
ATOM 1606 C C . ARG A 1 188 ? -10.573 9.440 -6.056 1.00 89.62 188 ARG A C 1
ATOM 1608 O O . ARG A 1 188 ? -10.086 8.312 -6.042 1.00 89.62 188 ARG A O 1
ATOM 1615 N N . ASN A 1 189 ? -11.079 10.042 -4.982 1.00 90.94 189 ASN A N 1
ATOM 1616 C CA . ASN A 1 189 ? -11.137 9.440 -3.643 1.00 90.94 189 ASN A CA 1
ATOM 1617 C C . ASN A 1 189 ? -12.459 8.698 -3.364 1.00 90.94 189 ASN A C 1
ATOM 1619 O O . ASN A 1 189 ? -12.660 8.173 -2.268 1.00 90.94 189 ASN A O 1
ATOM 1623 N N . ASP A 1 190 ? -13.379 8.676 -4.333 1.00 92.75 190 ASP A N 1
ATOM 1624 C CA . ASP A 1 190 ? -14.676 8.010 -4.221 1.00 92.75 190 ASP A CA 1
ATOM 1625 C C . ASP A 1 190 ? -14.630 6.553 -4.708 1.00 92.75 190 ASP A C 1
ATOM 1627 O O . ASP A 1 190 ? -13.616 6.043 -5.192 1.00 92.75 190 ASP A O 1
ATOM 1631 N N . LEU A 1 191 ? -15.768 5.865 -4.588 1.00 94.00 191 LEU A N 1
ATOM 1632 C CA . LEU A 1 191 ? -15.886 4.443 -4.904 1.00 94.00 191 LEU A CA 1
ATOM 1633 C C . LEU A 1 191 ? -15.494 4.103 -6.355 1.00 94.00 191 LEU A C 1
ATOM 1635 O O . LEU A 1 191 ? -15.059 2.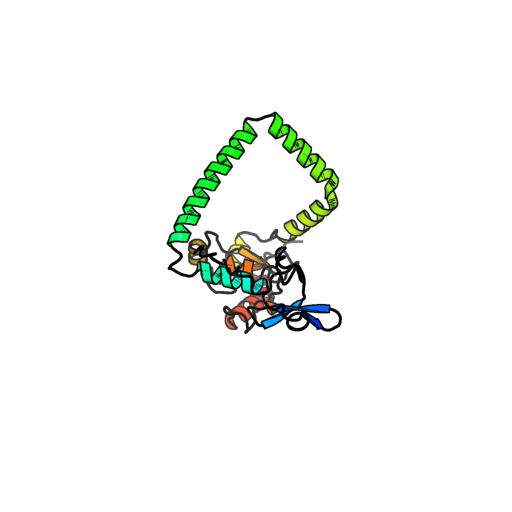985 -6.620 1.00 94.00 191 LEU A O 1
ATOM 1639 N N . LYS A 1 192 ? -15.598 5.061 -7.292 1.00 94.62 192 LYS A N 1
ATOM 1640 C CA . LYS A 1 192 ? -15.322 4.853 -8.728 1.00 94.62 192 LYS A CA 1
ATOM 1641 C C . LYS A 1 192 ? -13.859 4.581 -9.040 1.00 94.62 192 LYS A C 1
ATOM 1643 O O . LYS A 1 192 ? -13.554 4.137 -10.139 1.00 94.62 192 LYS A O 1
ATOM 1648 N N . ASN A 1 193 ? -12.967 4.882 -8.104 1.00 95.12 193 ASN A N 1
ATOM 1649 C CA . ASN A 1 193 ? -11.539 4.629 -8.227 1.00 95.12 193 ASN A CA 1
ATOM 1650 C C . ASN A 1 193 ? -11.041 3.667 -7.140 1.00 95.12 193 ASN A C 1
ATOM 1652 O O . ASN A 1 193 ? -9.848 3.620 -6.862 1.00 95.12 193 ASN A O 1
ATOM 1656 N N . CYS A 1 194 ? -11.946 2.930 -6.491 1.00 95.75 194 CYS A N 1
ATOM 1657 C CA . CYS A 1 194 ? -11.614 2.114 -5.334 1.00 95.75 194 CYS A CA 1
ATOM 1658 C C . CYS A 1 194 ? -11.952 0.641 -5.552 1.00 95.75 194 CYS A C 1
ATOM 1660 O O . CYS A 1 194 ? -13.077 0.302 -5.924 1.00 95.75 194 CYS A O 1
ATOM 1662 N N . VAL A 1 195 ? -11.007 -0.236 -5.212 1.00 97.62 195 VAL A N 1
ATOM 1663 C CA . VAL A 1 195 ? -11.199 -1.694 -5.151 1.00 97.62 195 VAL A CA 1
ATOM 1664 C C . VAL A 1 195 ? -10.667 -2.256 -3.829 1.00 97.62 195 VAL A C 1
ATOM 1666 O O . VAL A 1 195 ? -9.852 -1.605 -3.168 1.00 97.62 195 VAL A O 1
ATOM 1669 N N . PRO A 1 196 ? -11.108 -3.451 -3.401 1.00 98.19 196 PRO A N 1
ATOM 1670 C CA . PRO A 1 196 ? -10.508 -4.129 -2.270 1.00 98.19 196 PRO A CA 1
ATOM 1671 C C . PRO A 1 196 ? -9.170 -4.744 -2.639 1.00 98.19 196 PRO A C 1
ATOM 1673 O O . PRO A 1 196 ? -9.066 -5.530 -3.574 1.00 98.19 196 PRO A O 1
ATOM 1676 N N . ALA A 1 197 ? -8.135 -4.436 -1.864 1.00 98.00 197 ALA A N 1
ATOM 1677 C CA . ALA A 1 197 ? -6.824 -5.042 -2.040 1.00 98.00 197 ALA A CA 1
ATOM 1678 C C . ALA A 1 197 ? -6.270 -5.555 -0.714 1.00 98.00 197 ALA A C 1
ATOM 1680 O O . ALA A 1 197 ? -6.352 -4.890 0.318 1.00 98.00 197 ALA A O 1
ATOM 1681 N N . CYS A 1 198 ? -5.645 -6.729 -0.729 1.00 97.31 198 CYS A N 1
ATOM 1682 C CA . CYS A 1 198 ? -4.869 -7.175 0.421 1.00 97.31 198 CYS A CA 1
ATOM 1683 C C . CYS A 1 198 ? -3.637 -6.272 0.609 1.00 97.31 198 CYS A C 1
ATOM 1685 O O . CYS A 1 198 ? -3.190 -5.595 -0.324 1.00 97.31 198 CYS A O 1
ATOM 1687 N N . ARG A 1 199 ? -3.043 -6.294 1.809 1.00 95.31 199 ARG A N 1
ATOM 1688 C CA . ARG A 1 199 ? -1.839 -5.507 2.126 1.00 95.31 199 ARG A CA 1
ATOM 1689 C C . ARG A 1 199 ? -0.725 -5.697 1.090 1.00 95.31 199 ARG A C 1
ATOM 1691 O O . ARG A 1 199 ? -0.040 -4.737 0.749 1.00 95.31 199 ARG A O 1
ATOM 1698 N N . MET A 1 200 ? -0.545 -6.926 0.602 1.00 93.31 200 MET A N 1
ATOM 1699 C CA . MET A 1 200 ? 0.507 -7.265 -0.355 1.00 93.31 200 MET A CA 1
ATOM 1700 C C . MET A 1 200 ? 0.277 -6.621 -1.724 1.00 93.31 200 MET A C 1
ATOM 1702 O O . MET A 1 200 ? 1.155 -5.917 -2.207 1.00 93.31 200 MET A O 1
ATOM 1706 N N . CYS A 1 201 ? -0.900 -6.819 -2.327 1.00 95.56 201 CYS A N 1
ATOM 1707 C CA . CYS A 1 201 ? -1.232 -6.250 -3.635 1.00 95.56 201 CYS A CA 1
ATOM 1708 C C . CYS A 1 201 ? -1.235 -4.722 -3.599 1.00 95.56 201 CYS A C 1
ATOM 1710 O O . CYS A 1 201 ? -0.628 -4.102 -4.463 1.00 95.56 201 CYS A O 1
ATOM 1712 N N . ASN A 1 202 ? -1.825 -4.123 -2.558 1.00 95.25 202 ASN A N 1
ATOM 1713 C CA . ASN A 1 202 ? -1.801 -2.673 -2.362 1.00 95.25 202 ASN A CA 1
ATOM 1714 C C . ASN A 1 202 ? -0.357 -2.136 -2.304 1.00 95.25 202 ASN A C 1
ATOM 1716 O O . ASN A 1 202 ? -0.024 -1.138 -2.935 1.00 95.25 202 ASN A O 1
ATOM 1720 N N . SER A 1 203 ? 0.532 -2.829 -1.583 1.00 91.56 203 SER A N 1
ATOM 1721 C CA . SER A 1 203 ? 1.940 -2.434 -1.482 1.00 91.56 203 SER A CA 1
ATOM 1722 C C . SER A 1 203 ? 2.741 -2.672 -2.764 1.00 91.56 203 SER A C 1
ATOM 1724 O O . SER A 1 203 ? 3.679 -1.920 -3.011 1.00 91.56 203 SER A O 1
ATOM 1726 N N . LEU A 1 204 ? 2.429 -3.727 -3.524 1.00 87.75 204 LEU A N 1
ATOM 1727 C CA . LEU A 1 204 ? 3.083 -4.049 -4.795 1.00 87.75 204 LEU A CA 1
ATOM 1728 C C . LEU A 1 204 ? 2.694 -3.044 -5.877 1.00 87.75 204 LEU A C 1
ATOM 1730 O O . LEU A 1 204 ? 3.574 -2.523 -6.552 1.00 87.75 204 LEU A O 1
ATOM 1734 N N . LYS A 1 205 ? 1.396 -2.744 -5.995 1.00 91.44 205 LYS A N 1
ATOM 1735 C CA . LYS A 1 205 ? 0.893 -1.742 -6.931 1.00 91.44 205 LYS A CA 1
ATOM 1736 C C . LYS A 1 205 ? 1.399 -0.354 -6.567 1.00 91.44 205 LYS A C 1
ATOM 1738 O O . LYS A 1 205 ? 1.925 0.353 -7.418 1.00 91.44 205 LYS A O 1
ATOM 1743 N N . ASN A 1 206 ? 1.276 0.038 -5.298 1.00 88.69 206 ASN A N 1
ATOM 1744 C CA . ASN A 1 206 ? 1.710 1.342 -4.805 1.00 88.69 206 ASN A CA 1
ATOM 1745 C C . ASN A 1 206 ? 1.190 2.495 -5.699 1.00 88.69 206 ASN A C 1
ATOM 1747 O O . ASN A 1 206 ? -0.018 2.696 -5.800 1.00 88.69 206 ASN A O 1
ATOM 1751 N N . ARG A 1 207 ? 2.088 3.242 -6.355 1.00 85.38 207 ARG A N 1
ATOM 1752 C CA . ARG A 1 207 ? 1.759 4.346 -7.272 1.00 85.38 207 ARG A CA 1
ATOM 1753 C C . ARG A 1 207 ? 1.772 3.935 -8.747 1.00 85.38 207 ARG A C 1
ATOM 1755 O O . ARG A 1 207 ? 1.593 4.792 -9.599 1.00 85.38 207 ARG A O 1
ATOM 1762 N N . ILE A 1 208 ? 1.975 2.655 -9.054 1.00 86.44 208 ILE A N 1
ATOM 1763 C CA . ILE A 1 208 ? 2.006 2.170 -10.432 1.00 86.44 208 ILE A CA 1
ATOM 1764 C C . ILE A 1 208 ? 0.562 2.145 -10.966 1.00 86.44 208 ILE A C 1
ATOM 1766 O O . ILE A 1 208 ? -0.332 1.614 -10.288 1.00 86.44 208 ILE A O 1
ATOM 1770 N N . PRO A 1 209 ? 0.297 2.720 -12.154 1.00 89.38 209 PRO A N 1
ATOM 1771 C CA . PRO A 1 209 ? -1.018 2.660 -12.778 1.00 89.38 209 PRO A CA 1
ATOM 1772 C C . PRO A 1 209 ? -1.494 1.218 -12.963 1.00 89.38 209 PRO A C 1
ATOM 1774 O O . PRO A 1 209 ? -0.714 0.331 -13.302 1.00 89.38 209 PRO A O 1
ATOM 1777 N N . PHE A 1 210 ? -2.792 0.982 -12.771 1.00 93.38 210 PHE A N 1
ATOM 1778 C CA . PHE A 1 210 ? -3.387 -0.358 -12.813 1.00 93.38 210 PHE A CA 1
ATOM 1779 C C . PHE A 1 210 ? -3.025 -1.174 -14.058 1.00 93.38 210 PHE A C 1
ATOM 1781 O O . PHE A 1 210 ? -2.547 -2.292 -13.909 1.00 93.38 210 PHE A O 1
ATOM 1788 N N . ASN A 1 211 ? -3.189 -0.612 -15.258 1.00 92.25 211 ASN A N 1
ATOM 1789 C CA . ASN A 1 211 ? -2.892 -1.324 -16.507 1.00 92.25 211 ASN A CA 1
ATOM 1790 C C . ASN A 1 211 ? -1.399 -1.646 -16.661 1.00 92.25 211 ASN A C 1
ATOM 1792 O O . ASN A 1 211 ? -1.043 -2.631 -17.297 1.00 92.25 211 ASN A O 1
ATOM 1796 N N . THR A 1 212 ? -0.528 -0.827 -16.071 1.00 92.56 212 THR A N 1
ATOM 1797 C CA . THR A 1 212 ? 0.917 -1.063 -16.068 1.00 92.56 212 THR A CA 1
ATOM 1798 C C . THR A 1 212 ? 1.288 -2.140 -15.060 1.00 92.56 212 THR A C 1
ATOM 1800 O O . THR A 1 212 ? 2.136 -2.969 -15.349 1.00 92.56 212 THR A O 1
ATOM 1803 N N . TRP A 1 213 ? 0.652 -2.161 -13.888 1.00 94.62 213 TRP A N 1
ATOM 1804 C CA . TRP A 1 213 ? 0.998 -3.106 -12.829 1.00 94.62 213 TRP A CA 1
ATOM 1805 C C . TRP A 1 213 ? 0.334 -4.480 -12.989 1.00 94.62 213 TRP A C 1
ATOM 1807 O O . TRP A 1 213 ? 0.968 -5.501 -12.743 1.00 94.62 213 TRP A O 1
ATOM 1817 N N . TYR A 1 214 ? -0.942 -4.531 -13.370 1.00 96.25 214 TYR A N 1
ATOM 1818 C CA . TYR A 1 214 ? -1.741 -5.756 -13.437 1.00 96.25 214 TYR A CA 1
ATOM 1819 C C . TYR A 1 214 ? -1.949 -6.184 -14.894 1.00 96.25 214 TYR A C 1
ATOM 1821 O O . TYR A 1 214 ? -3.018 -5.996 -15.469 1.00 96.25 214 TYR A O 1
ATOM 1829 N N . ASN A 1 215 ? -0.889 -6.733 -15.482 1.00 93.50 215 ASN A N 1
ATOM 1830 C CA . ASN A 1 215 ? -0.813 -7.194 -16.870 1.00 93.50 215 ASN A CA 1
ATOM 1831 C C . ASN A 1 215 ? -0.292 -8.653 -16.928 1.00 93.50 215 ASN A C 1
ATOM 1833 O O . ASN A 1 215 ? 0.140 -9.153 -15.888 1.00 93.50 215 ASN A O 1
ATOM 1837 N N . PRO A 1 216 ? -0.270 -9.327 -18.096 1.00 94.38 216 PRO A N 1
ATOM 1838 C CA . PRO A 1 216 ? 0.143 -10.734 -18.216 1.00 94.38 216 PRO A CA 1
ATOM 1839 C C . PRO A 1 216 ? 1.530 -11.096 -17.657 1.00 94.38 216 PRO A C 1
ATOM 1841 O O . PRO A 1 216 ? 1.742 -12.240 -17.265 1.00 94.38 216 PRO A O 1
ATOM 1844 N N . ASN A 1 217 ? 2.462 -10.144 -17.555 1.00 87.88 217 ASN A N 1
ATOM 1845 C CA . ASN A 1 217 ? 3.787 -10.372 -16.965 1.00 87.88 217 ASN A CA 1
ATOM 1846 C C . ASN A 1 217 ? 3.759 -10.396 -15.426 1.00 87.88 217 ASN A C 1
ATOM 1848 O O . ASN A 1 217 ? 4.740 -10.781 -14.785 1.00 87.88 217 ASN A O 1
ATOM 1852 N N . ASN A 1 218 ? 2.658 -9.969 -14.804 1.00 87.31 218 ASN A N 1
ATOM 1853 C CA . ASN A 1 218 ? 2.502 -10.005 -13.359 1.00 87.31 218 ASN A CA 1
ATOM 1854 C C . ASN A 1 218 ? 2.148 -11.439 -12.902 1.00 87.31 218 ASN A C 1
ATOM 1856 O O . ASN A 1 218 ? 1.120 -11.968 -13.320 1.00 87.31 218 ASN A O 1
ATOM 1860 N N . PRO A 1 219 ? 2.909 -12.059 -11.976 1.00 87.06 219 PRO A N 1
ATOM 1861 C CA . PRO A 1 219 ? 2.677 -13.444 -11.545 1.00 87.06 219 PRO A CA 1
ATOM 1862 C C . PRO A 1 219 ? 1.309 -13.734 -10.913 1.00 87.06 219 PRO A C 1
ATOM 1864 O O . PRO A 1 219 ? 0.960 -14.894 -10.726 1.00 87.06 219 PRO A O 1
ATOM 1867 N N . ILE A 1 220 ? 0.569 -12.702 -10.498 1.00 91.56 220 ILE A N 1
ATOM 1868 C CA . ILE A 1 220 ? -0.781 -12.836 -9.926 1.00 91.56 220 ILE A CA 1
ATOM 1869 C C . ILE A 1 220 ? -1.880 -12.358 -10.886 1.00 91.56 220 ILE A C 1
ATOM 1871 O O . ILE A 1 220 ? -3.014 -12.137 -10.452 1.00 91.56 220 ILE A O 1
ATOM 1875 N N . PHE A 1 221 ? -1.543 -12.124 -12.156 1.00 93.56 221 PHE A N 1
ATOM 1876 C CA . PHE A 1 221 ? -2.494 -11.685 -13.167 1.00 93.56 221 PHE A CA 1
ATOM 1877 C C . PHE A 1 221 ? -3.555 -12.748 -13.444 1.00 93.56 221 PHE A C 1
ATOM 1879 O O . PHE A 1 221 ? -3.280 -13.943 -13.505 1.00 93.56 221 PHE A O 1
ATOM 1886 N N . SER A 1 222 ? -4.781 -12.280 -13.625 1.00 95.75 222 SER A N 1
ATOM 18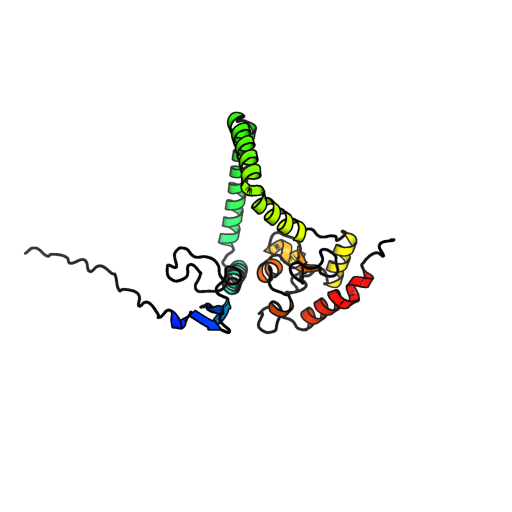87 C CA . SER A 1 222 ? -5.922 -13.059 -14.075 1.00 95.75 222 SER A CA 1
ATOM 1888 C C . SER A 1 222 ? -6.742 -12.157 -14.982 1.00 95.75 222 SER A C 1
ATOM 1890 O O . SER A 1 222 ? -7.163 -11.072 -14.572 1.00 95.75 222 SER A O 1
ATOM 1892 N N . GLU A 1 223 ? -6.964 -12.604 -16.215 1.00 95.69 223 GLU A N 1
ATOM 1893 C CA . GLU A 1 223 ? -7.763 -11.867 -17.192 1.00 95.69 223 GLU A CA 1
ATOM 1894 C C . GLU A 1 223 ? -9.198 -11.654 -16.691 1.00 95.69 223 GLU A C 1
ATOM 1896 O O . GLU A 1 223 ? -9.718 -10.541 -16.743 1.00 95.69 223 GLU A O 1
ATOM 1901 N N . GLU A 1 224 ? -9.797 -12.680 -16.085 1.00 96.94 224 GLU A N 1
ATOM 1902 C CA . GLU A 1 224 ? -11.113 -12.597 -15.446 1.00 96.94 224 GLU A CA 1
ATOM 1903 C C . GLU A 1 224 ? -11.169 -11.462 -14.410 1.00 96.94 224 GLU A C 1
ATOM 1905 O O . GLU A 1 224 ? -12.068 -10.618 -14.434 1.00 96.94 224 GLU A O 1
ATOM 1910 N N . ARG A 1 225 ? -10.165 -11.383 -13.529 1.00 97.56 225 ARG A N 1
ATOM 1911 C CA . ARG A 1 225 ? -10.086 -10.332 -12.505 1.00 97.56 225 ARG A CA 1
ATOM 1912 C C . ARG A 1 225 ? -9.826 -8.960 -13.102 1.00 97.56 225 ARG A C 1
ATOM 1914 O O . ARG A 1 225 ? -10.410 -7.982 -12.636 1.00 97.56 225 ARG A O 1
ATOM 1921 N N . TYR A 1 226 ? -8.988 -8.879 -14.133 1.00 97.75 226 TYR A N 1
ATOM 1922 C CA . TYR A 1 226 ? -8.745 -7.640 -14.865 1.00 97.75 226 TYR A CA 1
ATOM 1923 C C . TYR A 1 226 ? -10.058 -7.083 -15.431 1.00 97.75 226 TYR A C 1
ATOM 1925 O O . TYR A 1 226 ? -10.403 -5.925 -15.176 1.00 97.75 226 TYR A O 1
ATOM 1933 N N . LEU A 1 227 ? -10.839 -7.926 -16.113 1.00 97.00 227 LEU A N 1
ATOM 1934 C CA . LEU A 1 227 ? -12.143 -7.561 -16.667 1.00 97.00 227 LEU A CA 1
ATOM 1935 C C . LEU A 1 227 ? -13.154 -7.212 -15.571 1.00 97.00 227 LEU A C 1
ATOM 1937 O O . LEU A 1 227 ? -13.899 -6.241 -15.706 1.00 97.00 227 LEU A O 1
ATOM 1941 N N . MET A 1 228 ? -13.155 -7.944 -14.455 1.00 97.31 228 MET A N 1
ATOM 1942 C CA . MET A 1 228 ? -14.022 -7.670 -13.308 1.00 97.31 228 MET A CA 1
ATOM 1943 C C . MET A 1 228 ? -13.740 -6.293 -12.686 1.00 97.31 228 MET A C 1
ATOM 1945 O O . MET A 1 228 ? -14.679 -5.540 -12.410 1.00 97.31 228 MET A O 1
ATOM 1949 N N . ILE A 1 229 ? -12.460 -5.940 -12.510 1.00 97.69 229 ILE A N 1
ATOM 1950 C CA . ILE A 1 229 ? -12.018 -4.617 -12.041 1.00 97.69 229 ILE A CA 1
ATOM 1951 C C . ILE A 1 229 ? -12.413 -3.541 -13.052 1.00 97.69 229 ILE A C 1
ATOM 1953 O O . ILE A 1 229 ? -12.998 -2.525 -12.677 1.00 97.69 229 ILE A O 1
ATOM 1957 N N . TYR A 1 230 ? -12.148 -3.762 -14.340 1.00 95.94 230 TYR A N 1
ATOM 1958 C CA . TYR A 1 230 ? -12.517 -2.821 -15.395 1.00 95.94 230 TYR A CA 1
ATOM 1959 C C . TYR A 1 230 ? -14.028 -2.540 -15.397 1.00 95.94 230 TYR A C 1
ATOM 1961 O O . TYR A 1 230 ? -14.457 -1.380 -15.395 1.00 95.94 230 TYR A O 1
ATOM 1969 N N . LYS A 1 231 ? -14.841 -3.601 -15.329 1.00 96.62 231 LYS A N 1
ATOM 1970 C CA . LYS A 1 231 ? -16.304 -3.525 -15.303 1.00 96.62 231 LYS A CA 1
ATOM 1971 C C . LYS A 1 231 ? -16.817 -2.785 -14.069 1.00 96.62 231 LYS A C 1
ATOM 1973 O O . LYS A 1 231 ? -17.689 -1.920 -14.199 1.00 96.62 231 LYS A O 1
ATOM 1978 N N . TRP A 1 232 ? -16.233 -3.061 -12.902 1.00 96.69 232 TRP A N 1
ATOM 1979 C CA . TRP A 1 232 ? -16.526 -2.347 -11.662 1.00 96.69 232 TRP A CA 1
ATOM 1980 C C . TRP A 1 232 ? -16.329 -0.838 -11.823 1.00 96.69 232 TRP A C 1
ATOM 1982 O O . TRP A 1 232 ? -17.270 -0.068 -11.631 1.00 96.69 232 TRP A O 1
ATOM 1992 N N . LEU A 1 233 ? -15.134 -0.418 -12.244 1.00 94.38 233 LEU A N 1
ATOM 1993 C CA . LEU A 1 233 ? -14.745 0.995 -12.306 1.00 94.38 233 LEU A CA 1
ATOM 1994 C C . LEU A 1 233 ? -15.556 1.793 -13.333 1.00 94.38 233 LEU A C 1
ATOM 1996 O O . LEU A 1 233 ? -15.863 2.967 -13.119 1.00 94.38 233 LEU A O 1
ATOM 2000 N N . ARG A 1 234 ? -15.900 1.172 -14.465 1.00 92.44 234 ARG A N 1
ATOM 2001 C CA . ARG A 1 234 ? -16.583 1.850 -15.577 1.00 92.44 234 ARG A CA 1
ATOM 2002 C C . ARG A 1 234 ? -18.101 1.855 -15.439 1.00 92.44 234 ARG A C 1
ATOM 2004 O O . ARG A 1 234 ? -18.743 2.861 -15.771 1.00 92.44 234 ARG A O 1
ATOM 2011 N N . PHE A 1 235 ? -18.674 0.753 -14.965 1.00 93.69 235 PHE A N 1
ATOM 2012 C CA . PHE A 1 235 ? -20.106 0.499 -15.088 1.00 93.69 235 PHE A CA 1
ATOM 2013 C C . PHE A 1 235 ? -20.754 0.207 -13.739 1.00 93.69 235 PHE A C 1
ATOM 2015 O O . PHE A 1 235 ? -21.599 0.988 -13.294 1.00 93.69 235 PHE A O 1
ATOM 2022 N N . ASP A 1 236 ? -20.355 -0.880 -13.080 1.00 93.50 236 ASP A N 1
ATOM 2023 C CA . ASP A 1 236 ? -21.144 -1.441 -11.981 1.00 93.50 236 ASP A CA 1
ATOM 2024 C C . ASP A 1 236 ? -21.116 -0.585 -10.717 1.00 93.50 236 ASP A C 1
ATOM 2026 O O . ASP A 1 236 ? -22.134 -0.498 -10.030 1.00 93.50 236 ASP A O 1
ATOM 2030 N N . VAL A 1 237 ? -20.030 0.155 -10.468 1.00 92.88 237 VAL A N 1
ATOM 2031 C CA . VAL A 1 237 ? -19.924 1.062 -9.315 1.00 92.88 237 VAL A CA 1
ATOM 2032 C C . VAL A 1 237 ? -21.079 2.067 -9.234 1.00 92.88 237 VAL A C 1
ATOM 2034 O O . VAL A 1 237 ? -21.512 2.436 -8.143 1.00 92.88 237 VAL A O 1
ATOM 2037 N N . LYS A 1 238 ? -21.647 2.476 -10.380 1.00 90.94 238 LYS A N 1
ATOM 2038 C CA . LYS A 1 238 ? -22.753 3.447 -10.444 1.00 90.94 238 LYS A CA 1
ATOM 2039 C C . LYS A 1 238 ? -24.016 2.951 -9.736 1.00 90.94 238 LYS A C 1
ATOM 2041 O O .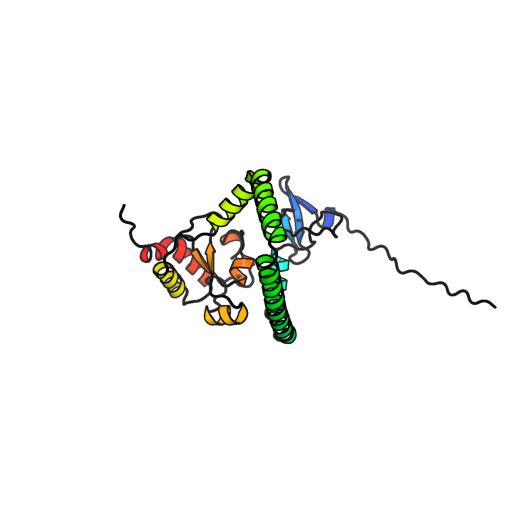 LYS A 1 238 ? -24.782 3.779 -9.256 1.00 90.94 238 LYS A O 1
ATOM 2046 N N . LYS A 1 239 ? -24.221 1.631 -9.653 1.00 89.62 239 LYS A N 1
ATOM 2047 C CA . LYS A 1 239 ? -25.374 1.008 -8.980 1.00 89.62 239 LYS A CA 1
ATOM 2048 C C . LYS A 1 239 ? -25.309 1.153 -7.458 1.00 89.62 239 LYS A C 1
ATOM 2050 O O . LYS A 1 239 ? -26.338 1.114 -6.795 1.00 89.62 239 LYS A O 1
ATOM 2055 N N . PHE A 1 240 ? -24.106 1.336 -6.915 1.00 84.81 240 PHE A N 1
ATOM 2056 C CA . PHE A 1 240 ? -23.842 1.317 -5.474 1.00 84.81 240 PHE A CA 1
ATOM 2057 C C . PHE A 1 240 ? -23.576 2.703 -4.886 1.00 84.81 240 PHE A C 1
ATOM 2059 O O . PHE A 1 240 ? -23.492 2.853 -3.669 1.00 84.81 240 PHE A O 1
ATOM 2066 N N . MET A 1 241 ? -23.469 3.727 -5.733 1.00 81.50 241 MET A N 1
ATOM 2067 C CA . MET A 1 241 ? -23.335 5.109 -5.289 1.00 81.50 241 MET A CA 1
ATOM 2068 C C . MET A 1 241 ? -24.713 5.715 -5.040 1.00 81.50 241 MET A C 1
ATOM 2070 O O . MET A 1 241 ? -25.576 5.713 -5.920 1.00 81.50 241 MET A O 1
ATOM 2074 N N . LYS A 1 242 ? -24.916 6.305 -3.859 1.00 70.25 242 LYS A N 1
ATOM 2075 C CA . LYS A 1 242 ? -26.130 7.092 -3.601 1.00 70.25 242 LYS A CA 1
ATOM 2076 C C . LYS A 1 242 ? -26.151 8.297 -4.544 1.00 70.25 242 LYS A C 1
ATOM 2078 O O . LYS A 1 242 ? -25.135 8.978 -4.709 1.00 70.25 242 LYS A O 1
ATOM 2083 N N . LYS A 1 243 ? -27.312 8.606 -5.136 1.00 61.53 243 LYS A N 1
ATOM 2084 C CA . LYS A 1 243 ? -27.521 9.901 -5.801 1.00 61.53 243 LYS A CA 1
ATOM 2085 C C . LYS A 1 243 ? -27.346 10.983 -4.734 1.00 61.53 243 LYS A C 1
ATOM 2087 O O . LYS A 1 243 ? -28.226 11.160 -3.895 1.00 61.53 243 LYS A O 1
ATOM 2092 N N . LYS A 1 244 ? -26.202 11.672 -4.729 1.00 57.56 244 LYS A N 1
ATOM 2093 C CA . LYS A 1 244 ? -26.029 12.879 -3.915 1.00 57.56 244 LYS A CA 1
ATOM 2094 C C . LYS A 1 244 ? -27.066 13.882 -4.428 1.00 57.56 244 LYS A C 1
ATOM 2096 O O . LYS A 1 244 ? -26.979 14.289 -5.586 1.00 57.56 244 LYS A O 1
ATOM 2101 N N . LYS A 1 245 ? -28.094 14.181 -3.622 1.00 49.12 245 LYS A N 1
ATOM 2102 C CA . LYS A 1 245 ? -29.006 15.294 -3.912 1.00 49.12 245 LYS A CA 1
ATOM 2103 C C . LYS A 1 245 ? -28.131 16.549 -3.998 1.00 49.12 245 LYS A C 1
ATOM 2105 O O . LYS A 1 245 ? -27.280 16.734 -3.128 1.00 49.12 245 LYS A O 1
ATOM 2110 N N . LYS A 1 246 ? -28.253 17.272 -5.113 1.00 42.16 246 LYS A N 1
ATOM 2111 C CA . LYS A 1 246 ? -27.617 18.580 -5.291 1.00 42.16 246 LYS A CA 1
ATOM 2112 C C . LYS A 1 246 ? -28.169 19.553 -4.262 1.00 42.16 246 LYS A C 1
ATOM 2114 O O . LYS A 1 246 ? -29.373 19.410 -3.950 1.00 42.16 246 LYS A O 1
#